Protein AF-A0A9P7VJT2-F1 (afdb_monomer)

InterPro domains:
  IPR001155 NADH:flavin oxidoreductase/NADH oxidase, N-terminal [PF00724] (11-126)
  IPR013785 Aldolase-type TIM barrel [G3DSA:3.20.20.70] (6-110)
  IPR013785 Aldolase-type TIM barrel [G3DSA:3.20.20.70] (111-250)
  IPR045247 Oxidoreductase Oye-like [PTHR22893] (113-248)

Solvent-accessible surface area (backbone atoms only — not comparable to full-atom values): 14589 Å² total; per-residue (Å²): 129,81,52,74,66,57,54,55,53,46,54,53,47,52,55,42,46,75,69,78,48,87,50,67,47,76,46,73,52,59,27,39,52,80,56,86,89,42,69,58,50,62,66,28,92,89,49,63,42,35,15,69,41,58,62,40,34,46,95,90,48,75,57,18,46,50,66,54,80,71,62,49,53,56,50,34,52,49,52,29,49,54,56,57,70,40,66,86,43,74,20,38,29,41,44,33,35,77,42,17,30,52,23,34,23,62,75,74,50,83,83,67,81,72,70,39,52,69,90,55,67,46,43,28,46,30,37,32,84,83,38,57,47,62,73,39,68,70,86,75,44,56,65,62,54,47,50,52,52,51,50,47,51,68,79,35,77,74,53,52,35,45,32,42,49,50,78,70,89,71,86,73,72,68,61,58,53,59,48,44,47,49,68,67,68,48,47,94,54,50,39,34,42,29,49,87,65,51,63,67,58,38,52,52,44,36,73,78,71,44,68,44,79,51,69,62,66,57,39,74,45,24,49,90,81,44,39,64,52,24,57,73,69,70,45,88,75,54,79,62,66,73,84,64,58,90,62,81,78,80,85,125

pLDDT: mean 75.58, std 15.03, range [36.06, 95.25]

Nearest PDB structures (foldseek):
  3hgs-assembly2_B  TM=8.906E-01  e=4.559E-15  Solanum lycopersicum
  2hs6-assembly1_A  TM=8.556E-01  e=8.022E-15  Solanum lycopersicum
  8vcn-assembly1_A  TM=8.486E-01  e=2.812E-11  Gluconobacter oxydans
  6o08-assembly1_A  TM=8.435E-01  e=1.532E-10  Gluconobacter oxydans
  3wjs-assembly1_A  TM=8.084E-01  e=2.807E-08  Gluconobacter oxydans

Organism: NCBI:txid856835

Mean predicted aligned error: 9.53 Å

Sequence (252 aa):
MPSDLERCIMKVVDGVHAQGSYFYMQIGAAGRQPFPDDPQISRSPTFPHIGASALPPSAGAPASRARMKEEIKEHLDFFGTAATNAAGFDGVKIHGANGVLVDEFIQSMFGRAVEAVRGVVRVRLRLRPSNRTGGMGMDGPLPTFSHLVMRVKELYPDFAYLHVIEVRVDGGREVETDDFIRKILWAPRPVISAGGYTRELGMQTAEEKGGLNAYGMWYISNFQSDLPKRLEKNIPLTKYDRSTFYMEILVV

Foldseek 3Di:
DDDPVLVVVLVVLVVQVVVVHAFAAEDFAQALDDPPPDVVLCVDPVRHRHACDQDHLDPPHHGGHHDDPVVVVVVLQVVCVVQVSCPSHQGYEYECEQRTRNVRCLQPHDDDNPVSNPPRHAYEYEYELCDPHSNGDDDPSQVSLLVRLQCCCVVPVRHQEYEYEDEPDDDPPRNVSVLCCQVPRQPPHAYEYEYPDDLVNQVVCCVPRNHHYDDDQLCVQQPDPGVVVCSVVVPDGGHGDPVPPPDDPPPD

Secondary structure (DSSP, 8-state):
---HHHHHHHHHHHHHHHTT----EEE---TT---SS-TTGGG-SSS--EESSS--SSTTSPPPEEPPHHHHHHHHHHHHHHHHHTBTBS-EEEEE-TT-HHHHHHHHS---TTGGGTTSTTEEEEE-TT--TTS---SS-HHHHHHHHHHHHHH-TT--EEEEE---SSSSSSHHHHHHIIIIIITTS-EEEESS--HHHHHHHHHHH-SEEE-SHHHHHSTTTTHHHHHHHTPPPPPPPSTTTT------

Structure (mmCIF, N/CA/C/O backbone):
data_AF-A0A9P7VJT2-F1
#
_entry.id   AF-A0A9P7VJT2-F1
#
loop_
_atom_site.group_PDB
_atom_site.id
_atom_site.type_symbol
_atom_site.label_atom_id
_atom_site.label_alt_id
_atom_site.label_comp_id
_atom_site.label_asym_id
_atom_site.label_entity_id
_atom_site.label_seq_id
_atom_site.pdbx_PDB_ins_code
_atom_site.Cartn_x
_atom_site.Cartn_y
_atom_site.Cartn_z
_atom_site.occupancy
_atom_site.B_iso_or_equiv
_atom_site.auth_seq_id
_atom_site.auth_comp_id
_atom_site.auth_asym_id
_atom_site.auth_atom_id
_atom_site.pdbx_PDB_model_num
ATOM 1 N N . MET A 1 1 ? -5.801 -26.385 -14.775 1.00 44.81 1 MET A N 1
ATOM 2 C CA . MET A 1 1 ? -6.103 -26.508 -13.331 1.00 44.81 1 MET A CA 1
ATOM 3 C C . MET A 1 1 ? -5.245 -25.498 -12.594 1.00 44.81 1 MET A C 1
ATOM 5 O O . MET A 1 1 ? -4.105 -25.351 -13.020 1.00 44.81 1 MET A O 1
ATOM 9 N N . PRO A 1 2 ? -5.760 -24.802 -11.566 1.00 64.19 2 PRO A N 1
ATOM 10 C CA . PRO A 1 2 ? -4.956 -23.843 -10.816 1.00 64.19 2 PRO A CA 1
ATOM 11 C C . PRO A 1 2 ? -3.769 -24.534 -10.135 1.00 64.19 2 PRO A C 1
ATOM 13 O O . PRO A 1 2 ? -3.862 -25.712 -9.764 1.00 64.19 2 PRO A O 1
ATOM 16 N N . SER A 1 3 ? -2.661 -23.812 -9.996 1.00 77.38 3 SER A N 1
ATOM 17 C CA . SER A 1 3 ? -1.462 -24.275 -9.291 1.00 77.38 3 SER A CA 1
ATOM 18 C C . SER A 1 3 ? -1.728 -24.473 -7.790 1.00 77.38 3 SER A C 1
ATOM 20 O O . SER A 1 3 ? -2.717 -23.976 -7.243 1.00 77.38 3 SER A O 1
ATOM 22 N N . ASP A 1 4 ? -0.845 -25.195 -7.092 1.00 80.75 4 ASP A N 1
ATOM 23 C CA . ASP A 1 4 ? -0.932 -25.338 -5.629 1.00 80.75 4 ASP A CA 1
ATOM 24 C C . ASP A 1 4 ? -0.860 -23.989 -4.908 1.00 80.75 4 ASP A C 1
ATOM 26 O O . ASP A 1 4 ? -1.598 -23.756 -3.951 1.00 80.75 4 ASP A O 1
ATOM 30 N N . LEU A 1 5 ? -0.033 -23.070 -5.414 1.00 75.81 5 LEU A N 1
ATOM 31 C CA . LEU A 1 5 ? 0.081 -21.717 -4.883 1.00 75.81 5 LEU A CA 1
ATOM 32 C C . LEU A 1 5 ? -1.238 -20.947 -5.017 1.00 75.81 5 LEU A C 1
ATOM 34 O O . LEU A 1 5 ? -1.700 -20.357 -4.043 1.00 75.81 5 LEU A O 1
ATOM 38 N N . GLU A 1 6 ? -1.875 -20.993 -6.190 1.00 78.31 6 GLU A N 1
ATOM 39 C CA . GLU A 1 6 ? -3.173 -20.344 -6.422 1.00 78.31 6 GLU A CA 1
ATOM 40 C C . GLU A 1 6 ? -4.249 -20.900 -5.484 1.00 78.31 6 GLU A C 1
ATOM 42 O O . GLU A 1 6 ? -4.988 -20.133 -4.869 1.00 78.31 6 GLU A O 1
ATOM 47 N N . ARG A 1 7 ? -4.293 -22.225 -5.286 1.00 83.06 7 ARG A N 1
ATOM 48 C CA . ARG A 1 7 ? -5.217 -22.846 -4.324 1.00 83.06 7 ARG A CA 1
ATOM 49 C C . ARG A 1 7 ? -4.974 -22.371 -2.892 1.00 83.06 7 ARG A C 1
ATOM 51 O O . ARG A 1 7 ? -5.932 -22.094 -2.173 1.00 83.06 7 ARG A O 1
ATOM 58 N N . CYS A 1 8 ? -3.717 -22.290 -2.460 1.00 86.12 8 CYS A N 1
ATOM 59 C CA . CYS A 1 8 ? -3.369 -21.820 -1.119 1.00 86.12 8 CYS A CA 1
ATOM 60 C C . CYS A 1 8 ? -3.733 -20.347 -0.916 1.00 86.12 8 CYS A C 1
ATOM 62 O O . CYS A 1 8 ? -4.308 -20.001 0.114 1.00 86.12 8 CYS A O 1
ATOM 64 N N . ILE A 1 9 ? -3.457 -19.496 -1.906 1.00 86.38 9 ILE A N 1
ATOM 65 C CA . ILE A 1 9 ? -3.825 -18.079 -1.870 1.00 86.38 9 ILE A CA 1
ATOM 66 C C . ILE A 1 9 ? -5.346 -17.924 -1.771 1.00 86.38 9 ILE A C 1
ATOM 68 O O . ILE A 1 9 ? -5.820 -17.148 -0.943 1.00 86.38 9 ILE A O 1
ATOM 72 N N . MET A 1 10 ? -6.117 -18.703 -2.534 1.00 89.62 10 MET A N 1
ATOM 73 C CA . MET A 1 10 ? -7.578 -18.615 -2.493 1.00 89.62 10 MET A CA 1
ATOM 74 C C . MET A 1 10 ? -8.173 -19.009 -1.141 1.00 89.62 10 MET A C 1
ATOM 76 O O . MET A 1 10 ? -9.087 -18.339 -0.679 1.00 89.62 10 MET A O 1
ATOM 80 N N . LYS A 1 11 ? -7.591 -19.981 -0.425 1.00 92.88 11 LYS A N 1
ATOM 81 C CA . LYS A 1 11 ? -8.010 -20.278 0.960 1.00 92.88 11 LYS A CA 1
ATOM 82 C C . LYS A 1 11 ? -7.864 -19.071 1.892 1.00 92.88 11 LYS A C 1
ATOM 84 O O . LYS A 1 11 ? -8.676 -18.895 2.798 1.00 92.88 11 LYS A O 1
ATOM 89 N N . VAL A 1 12 ? -6.832 -18.248 1.691 1.00 91.75 12 VAL A N 1
ATOM 90 C CA . VAL A 1 12 ? -6.634 -17.015 2.470 1.00 91.75 12 VAL A CA 1
ATOM 91 C C . VAL A 1 12 ? -7.692 -15.981 2.102 1.00 91.75 12 VAL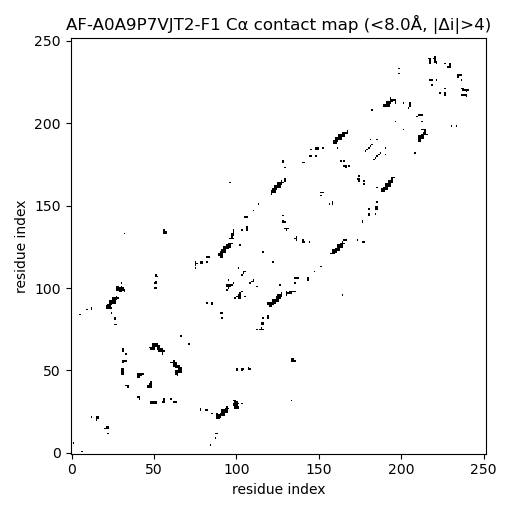 A C 1
ATOM 93 O O . VAL A 1 12 ? -8.293 -15.392 2.997 1.00 91.75 12 VAL A O 1
ATOM 96 N N . VAL A 1 13 ? -7.942 -15.785 0.805 1.00 94.12 13 VAL A N 1
ATOM 97 C CA . VAL A 1 13 ? -8.976 -14.866 0.303 1.00 94.12 13 VAL A CA 1
ATOM 98 C C . VAL A 1 13 ? -10.346 -15.235 0.876 1.00 94.12 13 VAL A C 1
ATOM 100 O O . VAL A 1 13 ? -10.978 -14.398 1.520 1.00 94.12 13 VAL A O 1
ATOM 103 N N . ASP A 1 14 ? -10.744 -16.502 0.747 1.00 94.81 14 ASP A N 1
ATOM 104 C CA . ASP A 1 14 ? -12.013 -17.022 1.264 1.00 94.81 14 ASP A CA 1
ATOM 105 C C . ASP A 1 14 ? -12.117 -16.828 2.782 1.00 94.81 14 ASP A C 1
ATOM 107 O O . ASP A 1 14 ? -13.160 -16.426 3.297 1.00 94.81 14 ASP A O 1
ATOM 111 N N . GLY A 1 15 ? -11.020 -17.054 3.513 1.00 94.12 15 GLY A N 1
ATOM 112 C CA . GLY A 1 15 ? -10.955 -16.825 4.954 1.00 94.12 15 GLY A CA 1
ATOM 113 C C . GLY A 1 15 ? -11.183 -15.362 5.343 1.00 94.12 15 GLY A C 1
ATOM 114 O O . GLY A 1 15 ? -11.902 -15.092 6.305 1.00 94.12 15 GLY A O 1
ATOM 115 N N . VAL A 1 16 ? -10.621 -14.408 4.591 1.00 92.00 16 VAL A N 1
ATOM 116 C CA . VAL A 1 16 ? -10.848 -12.970 4.822 1.00 92.00 16 VAL A CA 1
ATOM 117 C C . VAL A 1 16 ? -12.294 -12.586 4.495 1.00 92.00 16 VAL A C 1
ATOM 119 O O . VAL A 1 16 ? -12.934 -11.871 5.273 1.00 92.00 16 VAL A O 1
ATOM 122 N N . HIS A 1 17 ? -12.834 -13.087 3.383 1.00 95.12 17 HIS A N 1
ATOM 123 C CA . HIS A 1 17 ? -14.212 -12.824 2.960 1.00 95.12 17 HIS A CA 1
ATOM 124 C C . HIS A 1 17 ? -15.248 -13.430 3.908 1.00 95.12 17 HIS A C 1
ATOM 126 O O . HIS A 1 17 ? -16.248 -12.780 4.208 1.00 95.12 17 HIS A O 1
ATOM 132 N N . ALA A 1 18 ? -14.988 -14.612 4.472 1.00 95.19 18 ALA A N 1
ATOM 133 C CA . ALA A 1 18 ? -15.842 -15.235 5.485 1.00 95.19 18 ALA A CA 1
ATOM 134 C C . ALA A 1 18 ? -15.978 -14.386 6.765 1.00 95.19 18 ALA A C 1
ATOM 136 O O . ALA A 1 18 ? -16.958 -14.520 7.494 1.00 95.19 18 ALA A O 1
ATOM 137 N N . GLN A 1 19 ? -15.025 -13.485 7.027 1.00 91.50 19 GLN A N 1
ATOM 138 C CA . GLN A 1 19 ? -15.079 -12.509 8.123 1.00 91.50 19 GLN A CA 1
ATOM 139 C C . GLN A 1 19 ? -15.718 -11.168 7.709 1.00 91.50 19 GLN A C 1
ATOM 141 O O . GLN A 1 19 ? -15.623 -10.187 8.448 1.00 91.50 19 GLN A O 1
ATOM 146 N N . GLY A 1 20 ? -16.321 -11.080 6.517 1.00 91.69 20 GLY A N 1
ATOM 147 C CA . GLY A 1 20 ? -16.934 -9.855 5.989 1.00 91.69 20 GLY A CA 1
ATOM 148 C C . GLY A 1 20 ? -15.931 -8.735 5.686 1.00 91.69 20 GLY A C 1
ATOM 149 O O . GLY A 1 20 ? -16.303 -7.563 5.658 1.00 91.69 20 GLY A O 1
ATOM 150 N N . SER A 1 21 ? -14.651 -9.077 5.517 1.00 91.81 21 SER A N 1
ATOM 151 C CA . SER A 1 21 ? -13.563 -8.131 5.248 1.00 91.81 21 SER A CA 1
ATOM 152 C C . SER A 1 21 ? -13.173 -8.123 3.769 1.00 91.81 21 SER A C 1
ATOM 154 O O . SER A 1 21 ? -13.550 -9.014 3.020 1.00 91.81 21 SER A O 1
ATOM 156 N N . TYR A 1 22 ? -12.382 -7.127 3.360 1.00 92.62 22 TYR A N 1
ATOM 157 C CA . TYR A 1 22 ? -11.876 -6.995 1.990 1.00 92.62 22 TYR A CA 1
ATOM 158 C C . TYR A 1 22 ? -10.370 -7.265 1.924 1.00 92.62 22 TYR A C 1
ATOM 160 O O . TYR A 1 22 ? -9.623 -6.856 2.818 1.00 92.62 22 TYR A O 1
ATOM 168 N N . PHE A 1 23 ? -9.906 -7.874 0.835 1.00 92.81 23 PHE A N 1
ATOM 169 C CA . PHE A 1 23 ? -8.515 -8.243 0.623 1.00 92.81 23 PHE A CA 1
ATOM 170 C C . PHE A 1 23 ? -8.010 -7.846 -0.763 1.00 92.81 23 PHE A C 1
ATOM 172 O O . PHE A 1 23 ? -8.663 -8.053 -1.780 1.00 92.81 23 PHE A O 1
ATOM 179 N N . TYR A 1 24 ? -6.815 -7.257 -0.803 1.00 92.62 24 TYR A N 1
ATOM 180 C CA . TYR A 1 24 ? -6.223 -6.728 -2.030 1.00 92.62 24 TYR A CA 1
ATOM 181 C C . TYR A 1 24 ? -4.795 -7.214 -2.192 1.00 92.62 24 TYR A C 1
ATOM 183 O O . TYR A 1 24 ? -3.979 -7.057 -1.281 1.00 92.62 24 TYR A O 1
ATOM 191 N N . MET A 1 25 ? -4.478 -7.722 -3.380 1.00 92.12 25 MET A N 1
ATOM 192 C CA . MET A 1 25 ? -3.135 -8.186 -3.698 1.00 92.12 25 MET A CA 1
ATOM 193 C C . MET A 1 25 ? -2.241 -6.997 -4.051 1.00 92.12 25 MET A C 1
ATOM 195 O O . MET A 1 25 ? -2.565 -6.198 -4.933 1.00 92.12 25 MET A O 1
ATOM 199 N N . GLN A 1 26 ? -1.099 -6.867 -3.373 1.00 90.69 26 GLN A N 1
ATOM 200 C CA . GLN A 1 26 ? -0.066 -5.926 -3.789 1.00 90.69 26 GLN A CA 1
ATOM 201 C C . GLN A 1 26 ? 0.852 -6.595 -4.817 1.00 90.69 26 GLN A C 1
ATOM 203 O O . GLN A 1 26 ? 1.507 -7.577 -4.493 1.00 90.69 26 GLN A O 1
ATOM 208 N N . ILE A 1 27 ? 0.925 -6.034 -6.023 1.00 88.44 27 ILE A N 1
ATOM 209 C CA . ILE A 1 27 ? 1.775 -6.520 -7.116 1.00 88.44 27 ILE A CA 1
ATOM 210 C C . ILE A 1 27 ? 2.957 -5.571 -7.317 1.00 88.44 27 ILE A C 1
ATOM 212 O O . ILE A 1 27 ? 2.798 -4.348 -7.294 1.00 88.44 27 ILE A O 1
ATOM 216 N N . GLY A 1 28 ? 4.155 -6.115 -7.491 1.00 86.31 28 GLY A N 1
ATOM 217 C CA . GLY A 1 28 ? 5.377 -5.335 -7.651 1.00 86.31 28 GLY A CA 1
ATOM 218 C C . GLY A 1 28 ? 6.536 -6.192 -8.141 1.00 86.31 28 GLY A C 1
ATOM 219 O O . GLY A 1 28 ? 6.462 -7.415 -8.117 1.00 86.31 28 GLY A O 1
ATOM 220 N N . ALA A 1 29 ? 7.610 -5.529 -8.559 1.00 83.94 29 ALA A N 1
ATOM 221 C CA . ALA A 1 29 ? 8.864 -6.159 -8.954 1.00 83.94 29 ALA A CA 1
ATOM 222 C C . ALA A 1 29 ? 10.008 -5.491 -8.188 1.00 83.94 29 ALA A C 1
ATOM 224 O O . ALA A 1 29 ? 10.052 -4.263 -8.116 1.00 83.94 29 ALA A O 1
ATOM 225 N N . ALA A 1 30 ? 10.913 -6.282 -7.608 1.00 78.25 30 ALA A N 1
ATOM 226 C CA . ALA A 1 30 ? 11.959 -5.784 -6.709 1.00 78.25 30 ALA A CA 1
ATOM 227 C C . ALA A 1 30 ? 12.927 -4.793 -7.379 1.00 78.25 30 ALA A C 1
ATOM 229 O O . ALA A 1 30 ? 13.427 -3.893 -6.712 1.00 78.25 30 ALA A O 1
ATOM 230 N N . GLY A 1 31 ? 13.138 -4.921 -8.691 1.00 79.12 31 GLY A N 1
ATOM 231 C CA . GLY A 1 31 ? 14.052 -4.066 -9.443 1.00 79.12 31 GLY A CA 1
ATOM 232 C C . GLY A 1 31 ? 15.509 -4.295 -9.046 1.00 79.12 31 GLY A C 1
ATOM 233 O O . GLY A 1 31 ? 15.942 -5.435 -8.883 1.00 79.12 31 GLY A O 1
ATOM 234 N N . ARG A 1 32 ? 16.257 -3.206 -8.869 1.00 72.75 32 ARG A N 1
ATOM 235 C CA . ARG A 1 32 ? 17.679 -3.198 -8.504 1.00 72.75 32 ARG A CA 1
ATOM 236 C C . ARG A 1 32 ? 17.944 -3.556 -7.044 1.00 72.75 32 ARG A C 1
ATOM 238 O O . ARG A 1 32 ? 19.109 -3.659 -6.660 1.00 72.75 32 ARG A O 1
ATOM 245 N N . GLN A 1 33 ? 16.908 -3.710 -6.215 1.00 70.81 33 GLN A N 1
ATOM 246 C CA . GLN A 1 33 ? 17.088 -4.100 -4.817 1.00 70.81 33 GLN A CA 1
ATOM 247 C C . GLN A 1 33 ? 17.793 -5.463 -4.738 1.00 70.81 33 GLN A C 1
ATOM 249 O O . GLN A 1 33 ? 17.471 -6.363 -5.518 1.00 70.81 33 GLN A O 1
ATOM 254 N N . PRO A 1 34 ? 18.781 -5.625 -3.843 1.00 58.53 34 PRO A N 1
ATOM 255 C CA . PRO A 1 34 ? 19.430 -6.910 -3.666 1.00 58.53 34 PRO A CA 1
ATOM 256 C C . PRO A 1 34 ? 18.436 -7.874 -3.013 1.00 58.53 34 PRO A C 1
ATOM 258 O O . PRO A 1 34 ? 17.693 -7.471 -2.120 1.00 58.53 34 PRO A O 1
ATOM 261 N N . PHE A 1 35 ? 18.442 -9.138 -3.433 1.00 59.47 35 PHE A N 1
ATOM 262 C CA . PHE A 1 35 ? 17.847 -10.233 -2.665 1.00 59.47 35 PHE A CA 1
ATOM 263 C C . PHE A 1 35 ? 18.923 -10.719 -1.686 1.00 59.47 35 PHE A C 1
ATOM 265 O O . PHE A 1 35 ? 19.838 -11.419 -2.122 1.00 59.47 35 PHE A O 1
ATOM 272 N N . PRO A 1 36 ? 18.904 -10.292 -0.407 1.00 49.16 36 PRO A N 1
ATOM 273 C CA . PRO A 1 36 ? 20.005 -10.561 0.518 1.00 49.16 36 PRO A CA 1
ATOM 274 C C . PRO A 1 36 ? 20.105 -12.053 0.852 1.00 49.16 36 PRO A C 1
ATOM 276 O O . PRO A 1 36 ? 21.203 -12.562 1.055 1.00 49.16 36 PRO A O 1
ATOM 279 N N . ASP A 1 37 ? 18.958 -12.734 0.839 1.00 49.44 37 ASP A N 1
ATOM 280 C CA . ASP A 1 37 ? 18.806 -14.114 1.299 1.00 49.44 37 ASP A CA 1
ATOM 281 C C . ASP A 1 37 ? 18.957 -15.141 0.163 1.00 49.44 37 ASP A C 1
ATOM 283 O O . ASP A 1 37 ? 19.138 -16.328 0.419 1.00 49.44 37 ASP A O 1
ATOM 287 N N . ASP A 1 38 ? 18.955 -14.695 -1.101 1.00 53.50 38 ASP A N 1
ATOM 288 C CA . ASP A 1 38 ? 19.181 -15.566 -2.257 1.00 53.50 38 ASP A CA 1
ATOM 289 C C . ASP A 1 38 ? 20.080 -14.895 -3.320 1.00 53.50 38 ASP A C 1
ATOM 291 O O . ASP A 1 38 ? 19.608 -14.276 -4.287 1.00 53.50 38 ASP A O 1
ATOM 295 N N . PRO A 1 39 ? 21.413 -15.032 -3.189 1.00 53.16 39 PRO A N 1
ATOM 296 C CA . PRO A 1 39 ? 22.355 -14.543 -4.189 1.00 53.16 39 PRO A CA 1
ATOM 297 C C . PRO A 1 39 ? 22.266 -15.290 -5.533 1.00 53.16 39 PRO A C 1
ATOM 299 O O . PRO A 1 39 ? 22.865 -14.823 -6.508 1.00 53.16 39 PRO A O 1
ATOM 302 N N . GLN A 1 40 ? 21.541 -16.417 -5.629 1.00 50.84 40 GLN A N 1
ATOM 303 C CA . GLN A 1 40 ? 21.323 -17.119 -6.897 1.00 50.84 40 GLN A CA 1
ATOM 304 C C . GLN A 1 40 ? 20.274 -16.430 -7.767 1.00 50.84 40 GLN A C 1
ATOM 306 O O . GLN A 1 40 ? 20.440 -16.436 -8.985 1.00 50.84 40 GLN A O 1
ATOM 311 N N . ILE A 1 41 ? 19.270 -15.756 -7.191 1.00 53.31 41 ILE A N 1
ATOM 312 C CA . ILE A 1 41 ? 18.307 -14.952 -7.971 1.00 53.31 41 ILE A CA 1
ATOM 313 C C . ILE A 1 41 ? 19.047 -13.868 -8.757 1.00 53.31 41 ILE A C 1
ATOM 315 O O . ILE A 1 41 ? 18.823 -13.714 -9.953 1.00 53.31 41 ILE A O 1
ATOM 319 N N . SER A 1 42 ? 20.026 -13.202 -8.137 1.00 49.69 42 SER A N 1
ATOM 320 C CA . SER A 1 42 ? 20.845 -12.184 -8.817 1.00 49.69 42 SER A CA 1
ATOM 321 C C . SER A 1 42 ? 21.705 -12.736 -9.969 1.00 49.69 42 SER A C 1
ATOM 323 O O . SER A 1 42 ? 22.225 -11.967 -10.776 1.00 49.69 42 SER A O 1
ATOM 325 N N . ARG A 1 43 ? 21.875 -14.063 -10.047 1.00 51.69 43 ARG A N 1
ATOM 326 C CA . ARG A 1 43 ? 22.673 -14.783 -11.055 1.00 51.69 43 ARG A CA 1
ATOM 327 C C . ARG A 1 43 ? 21.822 -15.692 -11.946 1.00 51.69 43 ARG A C 1
ATOM 329 O O . ARG A 1 43 ? 22.374 -16.396 -12.790 1.00 51.69 43 ARG A O 1
ATOM 336 N N . SER A 1 44 ? 20.504 -15.691 -11.758 1.00 53.78 44 SER A N 1
ATOM 337 C CA . SER A 1 44 ? 19.585 -16.542 -12.499 1.00 53.78 44 SER A CA 1
ATOM 338 C C . SER A 1 44 ? 19.504 -16.066 -13.953 1.00 53.78 44 SER A C 1
ATOM 340 O O . SER A 1 44 ? 19.150 -14.908 -14.189 1.00 53.78 44 SER A O 1
ATOM 342 N N . PRO A 1 45 ? 19.776 -16.933 -14.949 1.00 52.28 45 PRO A N 1
ATOM 343 C CA . PRO A 1 45 ? 19.553 -16.603 -16.357 1.00 52.28 45 PRO A CA 1
ATOM 344 C C . PRO A 1 45 ? 18.074 -16.313 -16.651 1.00 52.28 45 PRO A C 1
ATOM 346 O O . PRO A 1 45 ? 17.760 -15.592 -17.593 1.00 52.28 45 PRO A O 1
ATOM 349 N N . THR A 1 46 ? 17.175 -16.877 -15.839 1.00 51.69 46 THR A N 1
ATOM 350 C CA . THR A 1 46 ? 15.716 -16.781 -15.954 1.00 51.69 46 THR A CA 1
ATOM 351 C C . THR A 1 46 ? 15.140 -15.549 -15.255 1.00 51.69 46 THR A C 1
ATOM 353 O O . THR A 1 46 ? 14.112 -15.036 -15.684 1.00 51.69 46 THR A O 1
ATOM 356 N N . PHE A 1 47 ? 15.799 -15.054 -14.202 1.00 57.59 47 PHE A N 1
ATOM 357 C CA . PHE A 1 47 ? 15.403 -13.847 -13.466 1.00 57.59 47 PHE A CA 1
ATOM 358 C C . PHE A 1 47 ? 16.589 -12.887 -13.333 1.00 57.59 47 PHE A C 1
ATOM 360 O O . PHE A 1 47 ? 17.123 -12.708 -12.240 1.00 57.59 47 PHE A O 1
ATOM 367 N N . PRO A 1 48 ? 17.036 -12.274 -14.441 1.00 61.06 48 PRO A N 1
ATOM 368 C CA . PRO A 1 48 ? 18.178 -11.371 -14.416 1.00 61.06 48 PRO A CA 1
ATOM 369 C C . PRO A 1 48 ? 17.961 -10.200 -13.445 1.00 61.06 48 PRO A C 1
ATOM 371 O O . PRO A 1 48 ? 16.891 -9.584 -13.416 1.00 61.06 48 PRO A O 1
ATOM 374 N N . HIS A 1 49 ? 19.006 -9.859 -12.679 1.00 67.38 49 HIS A N 1
ATOM 375 C CA . HIS A 1 49 ? 19.012 -8.698 -11.783 1.00 67.38 49 HIS A CA 1
ATOM 376 C C . HIS A 1 49 ? 18.981 -7.405 -12.595 1.00 67.38 49 HIS A C 1
ATOM 378 O O . HIS A 1 49 ? 19.962 -6.997 -13.226 1.00 67.38 49 HIS A O 1
ATOM 384 N N . ILE A 1 50 ? 17.809 -6.784 -12.619 1.00 70.50 50 ILE A N 1
ATOM 385 C CA . ILE A 1 50 ? 17.500 -5.707 -13.541 1.00 70.50 50 ILE A CA 1
ATOM 386 C C . ILE A 1 50 ? 16.871 -4.541 -12.790 1.00 70.50 50 ILE A C 1
ATOM 388 O O . ILE A 1 50 ? 15.899 -4.712 -12.057 1.00 70.50 50 ILE A O 1
ATOM 392 N N . GLY A 1 51 ? 17.373 -3.345 -13.078 1.00 69.94 51 GLY A N 1
ATOM 393 C CA . GLY A 1 51 ? 16.837 -2.080 -12.593 1.00 69.94 51 GLY A CA 1
ATOM 394 C C . GLY A 1 51 ? 16.425 -1.158 -13.734 1.00 69.94 51 GLY A C 1
ATOM 395 O O . GLY A 1 51 ? 16.640 -1.447 -14.918 1.00 69.94 51 GLY A O 1
ATOM 396 N N . ALA A 1 52 ? 15.867 -0.003 -13.381 1.00 67.56 52 ALA A N 1
ATOM 397 C CA . ALA A 1 52 ? 15.595 1.056 -14.355 1.00 67.56 52 ALA A CA 1
ATOM 398 C C . ALA A 1 52 ? 16.888 1.643 -14.964 1.00 67.56 52 ALA A C 1
ATOM 400 O O . ALA A 1 52 ? 16.881 2.148 -16.085 1.00 67.56 52 ALA A O 1
ATOM 401 N N . SER A 1 53 ? 18.011 1.542 -14.248 1.00 62.59 53 SER A N 1
ATOM 402 C CA . SER A 1 53 ? 19.342 1.950 -14.702 1.00 62.59 53 SER A CA 1
ATOM 403 C C . SER A 1 53 ? 20.419 0.979 -14.205 1.00 62.59 53 SER A C 1
ATOM 405 O O . SER A 1 53 ? 20.138 0.057 -13.437 1.00 62.59 53 SER A O 1
ATOM 407 N N . ALA A 1 54 ? 21.666 1.190 -14.635 1.00 68.56 54 ALA A N 1
ATOM 408 C CA . ALA A 1 54 ? 22.823 0.425 -14.165 1.00 68.56 54 ALA A CA 1
ATOM 409 C C . ALA A 1 54 ? 23.424 0.977 -12.856 1.00 68.56 54 ALA A C 1
ATOM 411 O O . ALA A 1 54 ? 24.604 0.782 -12.572 1.00 68.56 54 ALA A O 1
ATOM 412 N N . LEU A 1 55 ? 22.633 1.723 -12.078 1.00 63.88 55 LEU A N 1
ATOM 413 C CA . LEU A 1 55 ? 23.081 2.320 -10.825 1.00 63.88 55 LEU A CA 1
ATOM 414 C C . LEU A 1 55 ? 22.818 1.367 -9.657 1.00 63.88 55 LEU A C 1
ATOM 416 O O . LEU A 1 55 ? 21.674 0.934 -9.487 1.00 63.88 55 LEU A O 1
ATOM 420 N N . PRO A 1 56 ? 23.826 1.088 -8.814 1.00 61.69 56 PRO A N 1
ATOM 421 C CA . PRO A 1 56 ? 23.630 0.251 -7.644 1.00 61.69 56 PRO A CA 1
ATOM 422 C C . PRO A 1 56 ? 22.703 0.936 -6.618 1.00 61.69 56 PRO A C 1
ATOM 424 O O . PRO A 1 56 ? 22.654 2.169 -6.548 1.00 61.69 56 PRO A O 1
ATOM 427 N N . PRO A 1 57 ? 21.974 0.158 -5.797 1.00 64.31 57 PRO A N 1
ATOM 428 C CA . PRO A 1 57 ? 21.088 0.692 -4.756 1.00 64.31 57 PRO A CA 1
ATOM 429 C C . PRO A 1 57 ? 21.847 1.361 -3.596 1.00 64.31 57 PRO A C 1
ATOM 431 O O . PRO A 1 57 ? 21.274 2.169 -2.865 1.00 64.31 57 PRO A O 1
ATOM 434 N N . SER A 1 58 ? 23.125 1.030 -3.406 1.00 64.25 58 SER A N 1
ATOM 435 C CA . SER A 1 58 ? 24.008 1.622 -2.399 1.00 64.25 58 SER A CA 1
ATOM 436 C C . SER A 1 58 ? 25.478 1.449 -2.789 1.00 64.25 58 SER A C 1
ATOM 438 O O . SER A 1 58 ? 25.821 0.625 -3.640 1.00 64.25 58 SER A O 1
ATOM 440 N N . ALA A 1 59 ? 26.365 2.228 -2.163 1.00 61.94 59 ALA A N 1
ATOM 441 C CA . ALA A 1 59 ? 27.804 2.068 -2.342 1.00 61.94 59 ALA A CA 1
ATOM 442 C C . ALA A 1 59 ? 28.237 0.647 -1.935 1.00 61.94 59 ALA A C 1
ATOM 444 O O . ALA A 1 59 ? 27.962 0.207 -0.820 1.00 61.94 59 ALA A O 1
ATOM 445 N N . GLY A 1 60 ? 28.898 -0.068 -2.849 1.00 61.03 60 GLY A N 1
ATOM 446 C CA . GLY A 1 60 ? 29.369 -1.442 -2.635 1.00 61.03 60 GLY A CA 1
ATOM 447 C C . GLY A 1 60 ? 28.378 -2.550 -3.017 1.00 61.03 60 GLY A C 1
ATOM 448 O O . GLY A 1 60 ? 28.774 -3.712 -3.035 1.00 61.03 60 GLY A O 1
ATOM 449 N N . ALA A 1 61 ? 27.127 -2.226 -3.366 1.00 63.97 61 ALA A N 1
ATOM 450 C CA . ALA A 1 61 ? 26.187 -3.206 -3.914 1.00 63.97 61 ALA A CA 1
ATOM 451 C C . ALA A 1 61 ? 26.471 -3.484 -5.407 1.00 63.97 61 ALA A C 1
ATOM 453 O O . ALA A 1 61 ? 26.912 -2.576 -6.121 1.00 63.97 61 ALA A O 1
ATOM 454 N N . PRO A 1 62 ? 26.206 -4.707 -5.910 1.00 60.97 62 PRO A N 1
ATOM 455 C CA . PRO A 1 62 ? 26.345 -5.004 -7.331 1.00 60.97 62 PRO A CA 1
ATOM 456 C C . PRO A 1 62 ? 25.379 -4.145 -8.157 1.00 60.97 62 PRO A C 1
ATOM 458 O O . PRO A 1 62 ? 24.211 -3.971 -7.802 1.00 60.97 62 PRO A O 1
ATOM 461 N N . ALA A 1 63 ? 25.880 -3.595 -9.263 1.00 60.22 63 ALA A N 1
ATOM 462 C CA . ALA A 1 63 ? 25.059 -2.859 -10.212 1.00 60.22 63 ALA A CA 1
ATOM 463 C C . ALA A 1 63 ? 24.115 -3.816 -10.954 1.00 60.22 63 ALA A C 1
ATOM 465 O O . ALA A 1 63 ? 24.548 -4.853 -11.458 1.00 60.22 63 ALA A O 1
ATOM 466 N N . SER A 1 64 ? 22.839 -3.445 -11.055 1.00 61.88 64 SER A N 1
ATOM 467 C CA . SER A 1 64 ? 21.891 -4.130 -11.931 1.00 61.88 64 SER A CA 1
ATOM 468 C C . SER A 1 64 ? 22.202 -3.842 -13.398 1.00 61.88 64 SER A C 1
ATOM 470 O O . SER A 1 64 ? 22.780 -2.807 -13.734 1.00 61.88 64 SER A O 1
ATOM 472 N N . ARG A 1 65 ? 21.754 -4.704 -14.312 1.00 68.19 65 ARG A N 1
ATOM 473 C CA . ARG A 1 65 ? 21.716 -4.332 -15.732 1.00 68.19 65 ARG A CA 1
ATOM 474 C C . ARG A 1 65 ? 20.539 -3.381 -15.978 1.00 68.19 65 ARG A C 1
ATOM 476 O O . ARG A 1 65 ? 19.435 -3.620 -15.490 1.00 68.19 65 ARG A O 1
ATOM 483 N N . ALA A 1 66 ? 20.756 -2.323 -16.759 1.00 60.06 66 ALA A N 1
ATOM 484 C CA . ALA A 1 66 ? 19.668 -1.467 -17.233 1.00 60.06 66 ALA A CA 1
ATOM 485 C C . ALA A 1 66 ? 18.759 -2.228 -18.220 1.00 60.06 66 ALA A C 1
ATOM 487 O O . ALA A 1 66 ? 19.260 -2.951 -19.091 1.00 60.06 66 ALA A O 1
ATOM 488 N N . ARG A 1 67 ? 17.435 -2.047 -18.115 1.00 64.88 67 ARG A N 1
ATOM 489 C CA . ARG A 1 67 ? 16.486 -2.620 -19.090 1.00 64.88 67 ARG A CA 1
ATOM 490 C C . ARG A 1 67 ? 16.609 -2.004 -20.472 1.00 64.88 67 ARG A C 1
ATOM 492 O O . ARG A 1 67 ? 16.717 -0.787 -20.615 1.00 64.88 67 ARG A O 1
ATOM 499 N N . MET A 1 68 ? 16.447 -2.851 -21.484 1.00 58.31 68 MET A N 1
ATOM 500 C CA . MET A 1 68 ? 16.110 -2.423 -22.841 1.00 58.31 68 MET A CA 1
ATOM 501 C C . MET A 1 68 ? 14.600 -2.161 -22.964 1.00 58.31 68 MET A C 1
ATOM 503 O O . MET A 1 68 ? 13.798 -2.658 -22.171 1.00 58.31 68 MET A O 1
ATOM 507 N N . LYS A 1 69 ? 14.186 -1.362 -23.957 1.00 62.44 69 LYS A N 1
ATOM 508 C CA . LYS A 1 69 ? 12.778 -0.952 -24.137 1.00 62.44 69 LYS A CA 1
ATOM 509 C C . LYS A 1 69 ? 11.850 -2.142 -24.393 1.00 62.44 69 LYS A C 1
ATOM 511 O O . LYS A 1 69 ? 10.685 -2.110 -24.007 1.00 62.44 69 LYS A O 1
ATOM 516 N N . GLU A 1 70 ? 12.364 -3.180 -25.030 1.00 63.28 70 GLU A N 1
ATOM 517 C CA . GLU A 1 70 ? 11.656 -4.403 -25.390 1.00 63.28 70 GLU A CA 1
ATOM 518 C C . GLU A 1 70 ? 11.313 -5.223 -24.135 1.00 63.28 70 GLU A C 1
ATOM 520 O O . GLU A 1 70 ? 10.189 -5.698 -23.994 1.00 63.28 70 GLU A O 1
ATOM 525 N N . GLU A 1 71 ? 12.221 -5.261 -23.157 1.00 69.94 71 GLU A N 1
ATOM 526 C CA . GLU A 1 71 ? 12.056 -5.959 -21.871 1.00 69.94 71 GLU A CA 1
ATOM 527 C C . GLU A 1 71 ? 11.079 -5.250 -20.922 1.00 69.94 71 GLU A C 1
ATOM 529 O O . GLU A 1 71 ? 10.654 -5.816 -19.912 1.00 69.94 71 GLU A O 1
ATOM 534 N N . ILE A 1 72 ? 10.743 -3.986 -21.204 1.00 71.12 72 ILE A N 1
ATOM 535 C CA . ILE A 1 72 ? 9.693 -3.267 -20.474 1.00 71.12 72 ILE A CA 1
ATOM 536 C C . ILE A 1 72 ? 8.332 -3.870 -20.820 1.00 71.12 72 ILE A C 1
ATOM 538 O O . ILE A 1 72 ? 7.521 -4.045 -19.918 1.00 71.12 72 ILE A O 1
ATOM 542 N N . LYS A 1 73 ? 8.085 -4.229 -22.090 1.00 72.94 73 LYS A N 1
ATOM 543 C CA . LYS A 1 73 ? 6.799 -4.809 -22.515 1.00 72.94 73 LYS A CA 1
ATOM 544 C C . LYS A 1 73 ? 6.524 -6.140 -21.824 1.00 72.94 73 LYS A C 1
ATOM 546 O O . LYS A 1 73 ? 5.460 -6.306 -21.250 1.00 72.94 73 LYS A O 1
ATOM 551 N N . GLU A 1 74 ? 7.520 -7.014 -21.777 1.00 77.56 74 GLU A N 1
ATOM 552 C CA . GLU A 1 74 ? 7.414 -8.296 -21.076 1.00 77.56 74 GLU A CA 1
ATOM 553 C C . GLU A 1 74 ? 7.075 -8.110 -19.586 1.00 77.56 74 GLU A C 1
ATOM 555 O O . GLU A 1 74 ? 6.255 -8.825 -19.020 1.00 77.56 74 GLU A O 1
ATOM 560 N N . HIS A 1 75 ? 7.644 -7.088 -18.939 1.00 76.56 75 HIS A N 1
ATOM 561 C CA . HIS A 1 75 ? 7.277 -6.762 -17.563 1.00 76.56 75 HIS A CA 1
ATOM 562 C C . HIS A 1 75 ? 5.844 -6.270 -17.421 1.00 76.56 75 HIS A C 1
ATOM 564 O O . HIS A 1 75 ? 5.174 -6.657 -16.468 1.00 76.56 75 HIS A O 1
ATOM 570 N N . LEU A 1 76 ? 5.359 -5.455 -18.355 1.00 78.56 76 LEU A N 1
ATOM 571 C CA . LEU A 1 76 ? 3.950 -5.073 -18.383 1.00 78.56 76 LEU A CA 1
ATOM 572 C C . LEU A 1 76 ? 3.061 -6.327 -18.491 1.00 78.56 76 LEU A C 1
ATOM 574 O O . LEU A 1 76 ? 2.120 -6.462 -17.709 1.00 78.56 76 LEU A O 1
ATOM 578 N N . ASP A 1 77 ? 3.419 -7.296 -19.333 1.00 81.56 77 ASP A N 1
ATOM 579 C CA . ASP A 1 77 ? 2.682 -8.561 -19.454 1.00 81.56 77 ASP A CA 1
ATOM 580 C C . ASP A 1 77 ? 2.695 -9.375 -18.145 1.00 81.56 77 ASP A C 1
ATOM 582 O O . ASP A 1 77 ? 1.671 -9.947 -17.757 1.00 81.56 77 ASP A O 1
ATOM 586 N N . PHE A 1 78 ? 3.801 -9.364 -17.390 1.00 83.69 78 PHE A N 1
ATOM 587 C CA . PHE A 1 78 ? 3.844 -9.965 -16.050 1.00 83.69 78 PHE A CA 1
ATOM 588 C C . PHE A 1 78 ? 2.921 -9.260 -15.052 1.00 83.69 78 PHE A C 1
ATOM 590 O O . PHE A 1 78 ? 2.243 -9.936 -14.278 1.00 83.69 78 PHE A O 1
ATOM 597 N N . PHE A 1 79 ? 2.839 -7.925 -15.069 1.00 84.25 79 PHE A N 1
ATOM 598 C CA . PHE A 1 79 ? 1.879 -7.190 -14.233 1.00 84.25 79 PHE A CA 1
ATOM 599 C C . PHE A 1 79 ? 0.429 -7.520 -14.618 1.00 84.25 79 PHE A C 1
ATOM 601 O O . PHE A 1 79 ? -0.398 -7.717 -13.726 1.00 84.25 79 PHE A O 1
ATOM 608 N N . GLY A 1 80 ? 0.122 -7.631 -15.915 1.00 84.12 80 GLY A N 1
ATOM 609 C CA . GLY A 1 80 ? -1.198 -8.047 -16.402 1.00 84.12 80 GLY A CA 1
ATOM 610 C C . GLY A 1 80 ? -1.557 -9.479 -15.988 1.00 84.12 80 GLY A C 1
ATOM 611 O O . GLY A 1 80 ? -2.662 -9.740 -15.505 1.00 84.12 80 GLY A O 1
ATOM 612 N N . THR A 1 81 ? -0.593 -10.396 -16.080 1.00 85.25 81 THR A N 1
ATOM 613 C CA . THR A 1 81 ? -0.744 -11.791 -15.641 1.00 85.25 81 THR A CA 1
ATOM 614 C C . THR A 1 81 ? -0.957 -11.874 -14.130 1.00 85.25 81 THR A C 1
ATOM 616 O O . THR A 1 81 ? -1.918 -12.489 -13.678 1.00 85.25 81 THR A O 1
ATOM 619 N N . ALA A 1 82 ? -0.131 -11.191 -13.330 1.00 85.12 82 ALA A N 1
ATOM 620 C CA . ALA A 1 82 ? -0.280 -11.152 -11.875 1.00 85.12 82 ALA A CA 1
ATOM 621 C C . ALA A 1 82 ? -1.638 -10.572 -11.455 1.00 85.12 82 ALA A C 1
ATOM 623 O O . ALA A 1 82 ? -2.262 -11.062 -10.516 1.00 85.12 82 ALA A O 1
ATOM 624 N N . ALA A 1 83 ? -2.121 -9.554 -12.169 1.00 85.94 83 ALA A N 1
ATOM 625 C CA . ALA A 1 83 ? -3.426 -8.973 -11.906 1.00 85.94 83 ALA A CA 1
ATOM 626 C C . ALA A 1 83 ? -4.585 -9.911 -12.291 1.00 85.94 83 ALA A C 1
ATOM 628 O O . ALA A 1 83 ? -5.590 -9.944 -11.586 1.00 85.94 83 ALA A O 1
ATOM 629 N N . THR A 1 84 ? -4.426 -10.718 -13.343 1.00 85.50 84 THR A N 1
ATOM 630 C CA . THR A 1 84 ? -5.378 -11.784 -13.704 1.00 85.50 84 THR A CA 1
ATOM 631 C C . THR A 1 84 ? -5.399 -12.889 -12.645 1.00 85.50 84 THR A C 1
ATOM 633 O O . THR A 1 84 ? -6.467 -13.333 -12.233 1.00 85.50 84 THR A O 1
ATOM 636 N N . ASN A 1 85 ? -4.229 -13.272 -12.129 1.00 84.12 85 ASN A N 1
ATOM 637 C CA . ASN A 1 85 ? -4.093 -14.280 -11.073 1.00 84.12 85 ASN A CA 1
ATOM 638 C C . ASN A 1 85 ? -4.621 -13.800 -9.713 1.00 84.12 85 ASN A C 1
ATOM 640 O O . ASN A 1 85 ? -4.869 -14.612 -8.827 1.00 84.12 85 ASN A O 1
ATOM 644 N N . ALA A 1 86 ? -4.831 -12.493 -9.543 1.00 85.44 86 ALA A N 1
ATOM 645 C CA . ALA A 1 86 ? -5.519 -11.928 -8.389 1.00 85.44 86 ALA A CA 1
ATOM 646 C C . ALA A 1 86 ? -7.054 -12.071 -8.474 1.00 85.44 86 ALA A C 1
ATOM 648 O O . ALA A 1 86 ? -7.768 -11.454 -7.682 1.00 85.44 86 ALA A O 1
ATOM 649 N N . ALA A 1 87 ? -7.584 -12.863 -9.414 1.00 83.25 87 ALA A N 1
ATOM 650 C CA . ALA A 1 87 ? -8.995 -13.231 -9.436 1.00 83.25 87 ALA A CA 1
ATOM 651 C C . ALA A 1 87 ? -9.420 -13.815 -8.078 1.00 83.25 87 ALA A C 1
ATOM 653 O O . ALA A 1 87 ? -8.758 -14.692 -7.532 1.00 83.25 87 ALA A O 1
ATOM 654 N N . GLY A 1 88 ? -10.517 -13.296 -7.524 1.00 87.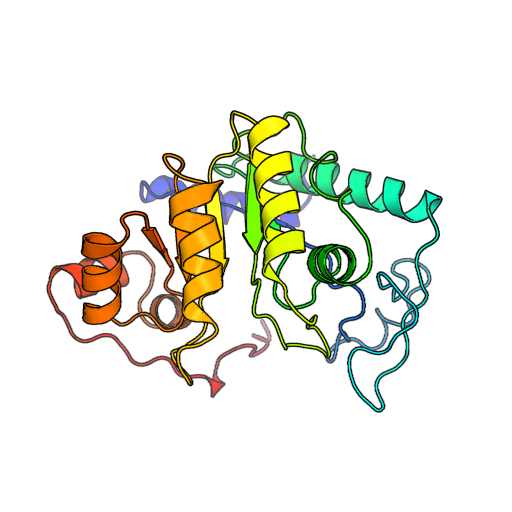31 88 GLY A N 1
ATOM 655 C CA . GLY A 1 88 ? -10.985 -13.616 -6.174 1.00 87.31 88 GLY A CA 1
ATOM 656 C C . GLY A 1 88 ? -10.631 -12.554 -5.133 1.00 87.31 88 GLY A C 1
ATOM 657 O O . GLY A 1 88 ? -11.381 -12.379 -4.183 1.00 87.31 88 GLY A O 1
ATOM 658 N N . PHE A 1 89 ? -9.570 -11.768 -5.328 1.00 93.75 89 PHE A N 1
ATOM 659 C CA . PHE A 1 89 ? -9.334 -10.577 -4.510 1.00 93.75 89 PHE A CA 1
ATOM 660 C C . PHE A 1 89 ? -10.324 -9.467 -4.874 1.00 93.75 89 PHE A C 1
ATOM 662 O O . PHE A 1 89 ? -10.826 -9.386 -5.994 1.00 93.75 89 PHE A O 1
ATOM 669 N N . ASP A 1 90 ? -10.522 -8.521 -3.958 1.00 94.06 90 ASP A N 1
ATOM 670 C CA . ASP A 1 90 ? -11.360 -7.340 -4.195 1.00 94.06 90 ASP A CA 1
ATOM 671 C C . ASP A 1 90 ? -10.717 -6.324 -5.158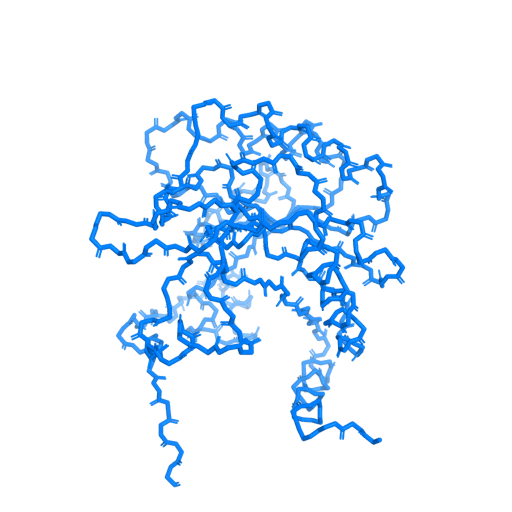 1.00 94.06 90 ASP A C 1
ATOM 673 O O . ASP A 1 90 ? -11.344 -5.337 -5.561 1.00 94.06 90 ASP A O 1
ATOM 677 N N . GLY A 1 91 ? -9.446 -6.550 -5.501 1.00 90.69 91 GLY A N 1
ATOM 678 C CA . GLY A 1 91 ? -8.691 -5.843 -6.528 1.00 90.69 91 GLY A CA 1
ATOM 679 C C . GLY A 1 91 ? -7.181 -5.905 -6.298 1.00 90.69 91 GLY A C 1
ATOM 680 O O . GLY A 1 91 ? -6.674 -6.613 -5.420 1.00 90.69 91 GLY A O 1
ATOM 681 N N . VAL A 1 92 ? -6.452 -5.070 -7.041 1.00 90.25 92 VAL A N 1
ATOM 682 C CA . VAL A 1 92 ? -4.981 -5.060 -7.050 1.00 90.25 92 VAL A CA 1
ATOM 683 C C . VAL A 1 92 ? -4.392 -3.697 -6.699 1.00 90.25 92 VAL A C 1
ATOM 685 O O . VAL A 1 92 ? -4.931 -2.643 -7.042 1.00 90.25 92 VAL A O 1
ATOM 688 N N . LYS A 1 93 ? -3.244 -3.705 -6.020 1.00 91.06 93 LYS A N 1
ATOM 689 C CA . LYS A 1 93 ? -2.462 -2.511 -5.680 1.00 91.06 93 LYS A CA 1
ATOM 690 C C . LYS A 1 93 ? -1.073 -2.599 -6.300 1.00 91.06 93 LYS A C 1
ATOM 692 O O . LYS A 1 93 ? -0.265 -3.418 -5.876 1.00 91.06 93 LYS A O 1
ATOM 697 N N . ILE A 1 94 ? -0.764 -1.706 -7.235 1.00 89.00 94 ILE A N 1
ATOM 698 C CA . ILE A 1 94 ? 0.574 -1.577 -7.816 1.00 89.00 94 ILE A CA 1
ATOM 699 C C . ILE A 1 94 ? 1.522 -0.986 -6.768 1.00 89.00 94 ILE A C 1
ATOM 701 O O . ILE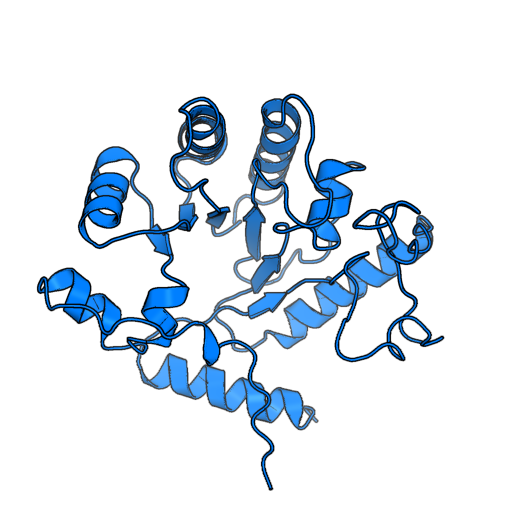 A 1 94 ? 1.259 0.072 -6.182 1.00 89.00 94 ILE A O 1
ATOM 705 N N . HIS A 1 95 ? 2.641 -1.663 -6.527 1.00 89.50 95 HIS A N 1
ATOM 706 C CA . HIS A 1 95 ? 3.715 -1.174 -5.678 1.00 89.50 95 HIS A CA 1
ATOM 707 C C . HIS A 1 95 ? 4.627 -0.221 -6.462 1.00 89.50 95 HIS A C 1
ATOM 709 O O . HIS A 1 95 ? 5.506 -0.670 -7.184 1.00 89.50 95 HIS A O 1
ATOM 715 N N . GLY A 1 96 ? 4.446 1.091 -6.287 1.00 84.12 96 GLY A N 1
ATOM 716 C CA . GLY A 1 96 ? 5.286 2.145 -6.877 1.00 84.12 96 GLY A CA 1
ATOM 717 C C . GLY A 1 96 ? 5.995 2.995 -5.823 1.00 84.12 96 GLY A C 1
ATOM 718 O O . GLY A 1 96 ? 5.995 4.215 -5.912 1.00 84.12 96 GLY A O 1
ATOM 719 N N . ALA A 1 97 ? 6.520 2.357 -4.775 1.00 81.88 97 ALA A N 1
ATOM 720 C CA . ALA A 1 97 ? 7.124 3.034 -3.627 1.00 81.88 97 ALA A CA 1
ATOM 721 C C . ALA A 1 97 ? 8.278 2.204 -3.053 1.00 81.88 97 ALA A C 1
ATOM 723 O O . ALA A 1 97 ? 8.364 1.011 -3.332 1.00 81.88 97 ALA A O 1
ATOM 724 N N . ASN A 1 98 ? 9.085 2.794 -2.170 1.00 79.56 98 ASN A N 1
ATOM 725 C CA . ASN A 1 98 ? 10.180 2.131 -1.447 1.00 79.56 98 ASN A CA 1
ATOM 726 C C . ASN A 1 98 ? 11.288 1.555 -2.350 1.00 79.56 98 ASN A C 1
ATOM 728 O O . ASN A 1 98 ? 11.956 0.604 -1.961 1.00 79.56 98 ASN A O 1
ATOM 732 N N . GLY A 1 99 ? 11.507 2.139 -3.529 1.00 71.75 99 GLY A N 1
ATOM 733 C CA . GLY A 1 99 ? 12.644 1.810 -4.391 1.00 71.75 99 GLY A CA 1
ATOM 734 C C . GLY A 1 99 ? 12.525 0.479 -5.124 1.00 71.75 99 GLY A C 1
ATOM 735 O O . GLY A 1 99 ? 13.543 -0.056 -5.545 1.00 71.75 99 GLY A O 1
ATOM 736 N N . VAL A 1 100 ? 11.305 -0.052 -5.249 1.00 81.31 100 VAL A N 1
ATOM 737 C CA . VAL A 1 100 ? 10.981 -1.161 -6.160 1.00 81.31 100 VAL A CA 1
ATOM 738 C C . VAL A 1 100 ? 10.991 -0.670 -7.610 1.00 81.31 100 VAL A C 1
ATOM 740 O O . VAL A 1 100 ? 10.910 0.533 -7.851 1.00 81.31 100 VAL A O 1
ATOM 743 N N . LEU A 1 101 ? 10.986 -1.576 -8.588 1.00 81.06 101 LEU A N 1
ATOM 744 C CA . LEU A 1 101 ? 11.182 -1.251 -10.007 1.00 81.06 101 LEU A CA 1
ATOM 745 C C . LEU A 1 101 ? 10.293 -0.106 -10.528 1.00 81.06 101 LEU A C 1
ATOM 747 O O . LEU A 1 101 ? 10.756 0.761 -11.261 1.00 81.06 101 LEU A O 1
ATOM 751 N N . VAL A 1 102 ? 9.012 -0.071 -10.152 1.00 81.06 102 VAL A N 1
ATOM 752 C CA . VAL A 1 102 ? 8.100 1.009 -10.575 1.00 81.06 102 VAL A CA 1
ATOM 753 C C . VAL A 1 102 ? 8.520 2.360 -9.983 1.00 81.06 102 VAL A C 1
ATOM 755 O O . VAL A 1 102 ? 8.460 3.365 -10.681 1.00 81.06 102 VAL A O 1
ATOM 758 N N . ASP A 1 103 ? 8.974 2.388 -8.729 1.00 77.06 103 ASP A N 1
ATOM 759 C CA . ASP A 1 103 ? 9.495 3.596 -8.072 1.00 77.06 103 ASP A CA 1
ATOM 760 C C . ASP A 1 103 ? 10.840 4.023 -8.683 1.00 77.06 103 ASP A C 1
ATOM 762 O O . ASP A 1 103 ? 11.073 5.210 -8.897 1.00 77.06 103 ASP A O 1
ATOM 766 N N . GLU A 1 104 ? 11.692 3.059 -9.055 1.00 74.00 104 GLU A N 1
ATOM 767 C CA . GLU A 1 104 ? 12.901 3.324 -9.840 1.00 74.00 104 GLU A CA 1
ATOM 768 C C . GLU A 1 104 ? 12.569 4.048 -11.135 1.00 74.00 104 GLU A C 1
ATOM 770 O O . GLU A 1 104 ? 13.157 5.089 -11.394 1.00 74.00 104 GLU A O 1
ATOM 775 N N . PHE A 1 105 ? 11.610 3.565 -11.929 1.00 75.19 105 PHE A N 1
ATOM 776 C CA . PHE A 1 105 ? 11.192 4.272 -13.140 1.00 75.19 105 PHE A CA 1
ATOM 777 C C . PHE A 1 105 ? 10.571 5.634 -12.821 1.00 75.19 105 PHE A C 1
ATOM 779 O O . PHE A 1 105 ? 10.948 6.616 -13.440 1.00 75.19 105 PHE A O 1
ATOM 786 N N . ILE A 1 106 ? 9.690 5.759 -11.825 1.00 73.44 106 ILE A N 1
ATOM 787 C CA . ILE A 1 106 ? 9.100 7.066 -11.475 1.00 73.44 106 ILE A CA 1
ATOM 788 C C . ILE A 1 106 ? 10.185 8.112 -11.188 1.00 73.44 106 ILE A C 1
ATOM 790 O O . ILE A 1 106 ? 10.061 9.252 -11.631 1.00 73.44 106 ILE A O 1
ATOM 794 N N . GLN A 1 107 ? 11.251 7.716 -10.493 1.00 68.38 107 GLN A N 1
ATOM 795 C CA . GLN A 1 107 ? 12.318 8.629 -10.089 1.00 68.38 107 GLN A CA 1
ATOM 796 C C . GLN A 1 107 ? 13.482 8.712 -11.091 1.00 68.38 107 GLN A C 1
ATOM 798 O O . GLN A 1 107 ? 14.237 9.678 -11.038 1.00 68.38 107 GLN A O 1
ATOM 803 N N . SER A 1 108 ? 13.632 7.746 -12.009 1.00 57.75 108 SER A N 1
ATOM 804 C CA . SER A 1 108 ? 14.722 7.718 -13.000 1.00 57.75 108 SER A CA 1
ATOM 805 C C . SER A 1 108 ? 14.291 7.957 -14.450 1.00 57.75 108 SER A C 1
ATOM 807 O O . SER A 1 108 ? 15.095 8.534 -15.168 1.00 57.75 108 SER A O 1
ATOM 809 N N . MET A 1 109 ? 13.072 7.586 -14.883 1.00 46.75 109 MET A N 1
ATOM 810 C CA . MET A 1 109 ? 12.429 7.950 -16.164 1.00 46.75 109 MET A CA 1
ATOM 811 C C . MET A 1 109 ? 10.914 7.607 -16.236 1.00 46.75 109 MET A C 1
ATOM 813 O O . MET A 1 109 ? 10.491 6.461 -16.101 1.00 46.75 109 MET A O 1
ATOM 817 N N . PHE A 1 110 ? 10.115 8.618 -16.591 1.00 40.41 110 PHE A N 1
ATOM 818 C CA . PHE A 1 110 ? 8.671 8.645 -16.897 1.00 40.41 110 PHE A CA 1
ATOM 819 C C . PHE A 1 110 ? 7.938 7.315 -17.272 1.00 40.41 110 PHE A C 1
ATOM 821 O O . PHE A 1 110 ? 8.075 6.781 -18.373 1.00 40.41 110 PHE A O 1
ATOM 828 N N . GLY A 1 111 ? 7.003 6.883 -16.408 1.00 45.28 111 GLY A N 1
ATOM 829 C CA . GLY A 1 111 ? 5.561 6.852 -16.732 1.00 45.28 111 GLY A CA 1
ATOM 830 C C . GLY A 1 111 ? 4.903 5.700 -17.523 1.00 45.28 111 GLY A C 1
ATOM 831 O O . GLY A 1 111 ? 3.911 5.985 -18.185 1.00 45.28 111 GLY A O 1
ATOM 832 N N . ARG A 1 112 ? 5.352 4.429 -17.476 1.00 50.09 112 ARG A N 1
ATOM 833 C CA . ARG A 1 112 ? 4.717 3.333 -18.274 1.00 50.09 112 ARG A CA 1
ATOM 834 C C . ARG A 1 112 ? 4.017 2.190 -17.517 1.00 50.09 112 ARG A C 1
ATOM 836 O O . ARG A 1 112 ? 3.343 1.383 -18.143 1.00 50.09 112 ARG A O 1
ATOM 843 N N . ALA A 1 113 ? 4.115 2.109 -16.188 1.00 51.31 113 ALA A N 1
ATOM 844 C CA . ALA A 1 113 ? 3.652 0.925 -15.441 1.00 51.31 113 ALA A CA 1
ATOM 845 C C . ALA A 1 113 ? 2.118 0.773 -15.313 1.00 51.31 113 ALA A C 1
ATOM 847 O O . ALA A 1 113 ? 1.636 -0.318 -15.027 1.00 51.31 113 ALA A O 1
ATOM 848 N N . VAL A 1 114 ? 1.338 1.845 -15.503 1.00 51.47 114 VAL A N 1
ATOM 849 C CA . VAL A 1 114 ? -0.115 1.829 -15.225 1.00 51.47 114 VAL A CA 1
ATOM 850 C C . VAL A 1 114 ? -0.934 1.257 -16.394 1.00 51.47 114 VAL A C 1
ATOM 852 O O . VAL A 1 114 ? -2.008 0.708 -16.172 1.00 51.47 114 VAL A O 1
ATOM 855 N N . GLU A 1 115 ? -0.413 1.303 -17.625 1.00 56.56 115 GLU A N 1
ATOM 856 C CA . GLU A 1 115 ? -1.119 0.833 -18.834 1.00 56.56 115 GLU A CA 1
ATOM 857 C C . GLU A 1 115 ? -1.340 -0.685 -18.876 1.00 56.56 115 GLU A C 1
ATOM 859 O O . GLU A 1 115 ? -2.336 -1.144 -19.433 1.00 56.56 115 GLU A O 1
ATOM 864 N N . ALA A 1 116 ? -0.470 -1.459 -18.227 1.00 54.00 116 ALA A N 1
ATOM 865 C CA . ALA A 1 116 ? -0.471 -2.923 -18.261 1.00 54.00 116 ALA A CA 1
ATOM 866 C C . ALA A 1 116 ? -1.663 -3.603 -17.576 1.00 54.00 116 ALA A C 1
ATOM 868 O O . ALA A 1 116 ? -1.982 -4.748 -17.876 1.00 54.00 116 ALA A O 1
ATOM 869 N N . VAL A 1 117 ? -2.296 -2.928 -16.616 1.00 50.78 117 VAL A N 1
ATOM 870 C CA . VAL A 1 117 ? -3.343 -3.518 -15.762 1.00 50.78 117 VAL A CA 1
ATOM 871 C C . VAL A 1 117 ? -4.743 -3.007 -16.112 1.00 50.78 117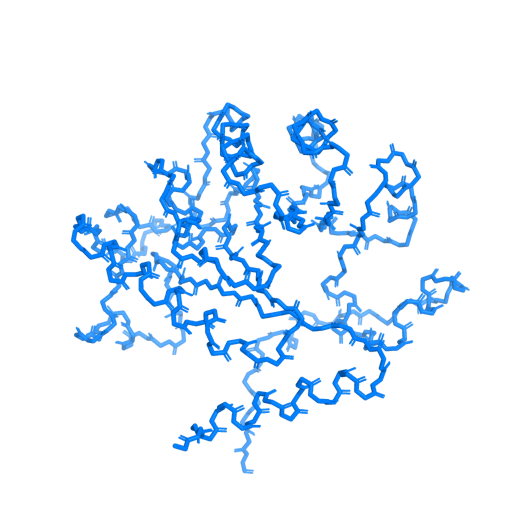 VAL A C 1
ATOM 873 O O . VAL A 1 117 ? -5.684 -3.116 -15.322 1.00 50.78 117 VAL A O 1
ATOM 876 N N . ARG A 1 118 ? -4.894 -2.417 -17.302 1.00 51.94 118 ARG A N 1
ATOM 877 C CA . ARG A 1 118 ? -6.168 -1.898 -17.805 1.00 51.94 118 ARG A CA 1
ATOM 878 C C . ARG A 1 118 ? -7.179 -3.042 -17.973 1.00 51.94 118 ARG A C 1
ATOM 880 O O . ARG A 1 118 ? -6.882 -4.038 -18.619 1.00 51.94 118 ARG A O 1
ATOM 887 N N . GLY A 1 119 ? -8.384 -2.877 -17.422 1.00 48.84 119 GLY A N 1
ATOM 888 C CA . GLY A 1 119 ? -9.469 -3.869 -17.508 1.00 48.84 119 GLY A CA 1
ATOM 889 C C . GLY A 1 119 ? -9.612 -4.789 -16.289 1.00 48.84 119 GLY A C 1
ATOM 890 O O . GLY A 1 119 ? -10.585 -5.532 -16.211 1.00 48.84 119 GLY A O 1
ATOM 891 N N . VAL A 1 120 ? -8.705 -4.704 -15.309 1.00 52.03 120 VAL A N 1
ATOM 892 C CA . VAL A 1 120 ? -8.837 -5.399 -14.019 1.00 52.03 120 VAL A CA 1
ATOM 893 C C . VAL A 1 120 ? -9.680 -4.559 -13.059 1.00 52.03 120 VAL A C 1
ATOM 895 O O . VAL A 1 120 ? -9.532 -3.337 -12.976 1.00 52.03 120 VAL A O 1
ATOM 898 N N . VAL A 1 121 ? -10.579 -5.205 -12.316 1.00 48.66 121 VAL A N 1
ATOM 899 C CA . VAL A 1 121 ? -11.474 -4.534 -11.366 1.00 48.66 121 VAL A CA 1
ATOM 900 C C . VAL A 1 121 ? -10.649 -3.850 -10.255 1.00 48.66 121 VAL A C 1
ATOM 902 O O . VAL A 1 121 ? -9.901 -4.499 -9.527 1.00 48.66 121 VAL A O 1
ATOM 905 N N . ARG A 1 122 ? -10.804 -2.521 -10.114 1.00 61.38 122 ARG A N 1
ATOM 906 C CA . ARG A 1 122 ? -10.298 -1.673 -9.005 1.00 61.38 122 ARG A CA 1
ATOM 907 C C . ARG A 1 122 ? -8.768 -1.650 -8.810 1.00 61.38 122 ARG A C 1
ATOM 909 O O . ARG A 1 122 ? -8.256 -2.016 -7.748 1.00 61.38 122 ARG A O 1
ATOM 916 N N . VAL A 1 123 ? -8.044 -1.112 -9.794 1.00 67.25 123 VAL A N 1
ATOM 917 C CA . VAL A 1 123 ? -6.589 -0.852 -9.715 1.00 67.25 123 VAL A CA 1
ATOM 918 C C . VAL A 1 123 ? -6.261 0.316 -8.772 1.00 67.25 123 VAL A C 1
ATOM 920 O O . VAL A 1 123 ? -6.991 1.310 -8.710 1.00 67.25 123 VAL A O 1
ATOM 923 N N . ARG A 1 124 ? -5.152 0.186 -8.027 1.00 77.75 124 ARG A N 1
ATOM 924 C CA . ARG A 1 124 ? -4.627 1.173 -7.064 1.00 77.75 124 ARG A CA 1
ATOM 925 C C . ARG A 1 124 ? -3.128 1.402 -7.227 1.00 77.75 124 ARG A C 1
ATOM 927 O O . ARG A 1 124 ? -2.421 0.522 -7.710 1.00 77.75 124 ARG A O 1
ATOM 934 N N . LEU A 1 125 ? -2.626 2.537 -6.741 1.00 77.44 125 LEU A N 1
ATOM 935 C CA . LEU A 1 125 ? -1.210 2.913 -6.806 1.00 77.44 125 LEU A CA 1
ATOM 936 C C . LEU A 1 125 ? -0.698 3.278 -5.415 1.00 77.44 125 LEU A C 1
ATOM 938 O O . LEU A 1 125 ? -1.316 4.086 -4.721 1.00 77.44 125 LEU A O 1
ATOM 942 N N . ARG A 1 126 ? 0.426 2.683 -5.006 1.00 78.12 126 ARG A N 1
ATOM 943 C CA . ARG A 1 126 ? 1.139 3.052 -3.778 1.00 78.12 126 ARG A CA 1
ATOM 944 C C . ARG A 1 126 ? 2.366 3.890 -4.113 1.00 78.12 126 ARG A C 1
ATOM 946 O O . ARG A 1 126 ? 3.213 3.379 -4.836 1.00 78.12 126 ARG A O 1
ATOM 953 N N . LEU A 1 127 ? 2.472 5.099 -3.560 1.00 77.06 127 LEU A N 1
ATOM 954 C CA . LEU A 1 127 ? 3.557 6.058 -3.800 1.00 77.06 127 LEU A CA 1
ATOM 955 C C . LEU A 1 127 ? 4.226 6.493 -2.496 1.00 77.06 127 LEU A C 1
ATOM 957 O O . LEU A 1 127 ? 3.624 6.450 -1.421 1.00 77.06 127 LEU A O 1
ATOM 961 N N . ARG A 1 128 ? 5.473 6.946 -2.613 1.00 74.00 128 ARG A N 1
ATOM 962 C CA . ARG A 1 128 ? 6.198 7.641 -1.549 1.00 74.00 128 ARG A CA 1
ATOM 963 C C . ARG A 1 128 ? 7.031 8.773 -2.164 1.00 74.00 128 ARG A C 1
ATOM 965 O O . ARG A 1 128 ? 8.199 8.542 -2.469 1.00 74.00 128 ARG A O 1
ATOM 972 N N . PRO A 1 129 ? 6.449 9.967 -2.376 1.00 68.50 129 PRO A N 1
ATOM 973 C CA . PRO A 1 129 ? 7.144 11.098 -3.002 1.00 68.50 129 PRO A CA 1
ATOM 974 C C . PRO A 1 129 ? 8.458 11.492 -2.315 1.00 68.50 129 PRO A C 1
ATOM 976 O O . PRO A 1 129 ? 9.418 11.902 -2.961 1.00 68.50 129 PRO A O 1
ATOM 979 N N . SER A 1 130 ? 8.513 11.293 -1.002 1.00 63.12 130 SER A N 1
ATOM 980 C CA . SER A 1 130 ? 9.639 11.561 -0.103 1.00 63.12 130 SER A CA 1
ATOM 981 C C . SER A 1 130 ? 10.639 10.401 0.032 1.00 63.12 130 SER A C 1
ATOM 983 O O . SER A 1 130 ? 11.435 10.360 0.972 1.00 63.12 130 SER A O 1
ATOM 985 N N . ASN A 1 131 ? 10.588 9.383 -0.833 1.00 64.88 131 ASN A N 1
ATOM 986 C CA . ASN A 1 131 ? 11.391 8.180 -0.631 1.00 64.88 131 ASN A CA 1
ATOM 987 C C . ASN A 1 131 ? 12.906 8.459 -0.715 1.00 64.88 131 ASN A C 1
ATOM 989 O O . ASN A 1 131 ? 13.393 9.034 -1.686 1.00 64.88 131 ASN A O 1
ATOM 993 N N . ARG A 1 132 ? 13.647 7.972 0.287 1.00 62.50 132 ARG A N 1
ATOM 994 C CA . ARG A 1 132 ? 15.124 7.947 0.333 1.00 62.50 132 ARG A CA 1
ATOM 995 C C . ARG A 1 132 ? 15.705 6.530 0.434 1.00 62.50 132 ARG A C 1
ATOM 997 O O . ARG A 1 132 ? 16.916 6.340 0.476 1.00 62.50 132 ARG A O 1
ATOM 1004 N N . THR A 1 133 ? 14.851 5.512 0.524 1.00 57.12 133 THR A N 1
ATOM 1005 C CA . THR A 1 133 ? 15.259 4.115 0.718 1.00 57.12 133 THR A CA 1
ATOM 1006 C C . THR A 1 133 ? 15.944 3.569 -0.534 1.00 57.12 133 THR A C 1
ATOM 1008 O O . THR A 1 133 ? 15.411 3.738 -1.621 1.00 57.12 133 THR A O 1
ATOM 1011 N N . GLY A 1 134 ? 17.082 2.878 -0.390 1.00 54.50 134 GLY A N 1
ATOM 1012 C CA . GLY A 1 134 ? 17.772 2.216 -1.509 1.00 54.50 134 GLY A CA 1
ATOM 1013 C C . GLY A 1 134 ? 18.403 3.182 -2.518 1.00 54.50 134 GLY A C 1
ATOM 1014 O O . GLY A 1 134 ? 18.278 2.970 -3.726 1.00 54.50 134 GLY A O 1
ATOM 1015 N N . GLY A 1 135 ? 18.990 4.283 -2.029 1.00 57.50 135 GLY A N 1
ATOM 1016 C CA . GLY A 1 135 ? 19.631 5.301 -2.873 1.00 57.50 135 GLY A CA 1
ATOM 1017 C C . GLY A 1 135 ? 18.646 6.049 -3.774 1.00 57.50 135 GLY A C 1
ATOM 1018 O O . GLY A 1 135 ? 19.027 6.537 -4.835 1.00 57.50 135 GLY A O 1
ATOM 1019 N N . MET A 1 136 ? 17.366 6.053 -3.396 1.00 64.69 136 MET A N 1
ATOM 1020 C CA . MET A 1 136 ? 16.288 6.747 -4.094 1.00 64.69 136 MET A CA 1
ATOM 1021 C C . MET A 1 136 ? 16.203 8.205 -3.634 1.00 64.69 136 MET A C 1
ATOM 1023 O O . MET A 1 136 ? 16.701 8.570 -2.568 1.00 64.69 136 MET A O 1
ATOM 1027 N N . GLY A 1 137 ? 15.538 9.032 -4.429 1.00 65.38 137 GLY A N 1
ATOM 1028 C CA . GLY A 1 137 ? 15.314 10.439 -4.155 1.00 65.38 137 GLY A CA 1
ATOM 1029 C C . GLY A 1 137 ? 15.578 11.317 -5.371 1.00 65.38 137 GLY A C 1
ATOM 1030 O O . GLY A 1 137 ? 16.422 11.007 -6.205 1.00 65.38 137 GLY A O 1
ATOM 1031 N N . MET A 1 138 ? 14.864 12.439 -5.443 1.00 68.00 138 MET A N 1
ATOM 1032 C CA . MET A 1 138 ? 15.116 13.498 -6.417 1.00 68.00 138 MET A CA 1
ATOM 1033 C C . MET A 1 138 ? 14.971 14.885 -5.786 1.00 68.00 138 MET A C 1
ATOM 1035 O O . MET A 1 138 ? 14.260 15.040 -4.783 1.00 68.00 138 MET A O 1
ATOM 1039 N N . ASP A 1 139 ? 15.614 15.875 -6.402 1.00 68.31 139 ASP A N 1
ATOM 1040 C CA . ASP A 1 139 ? 15.419 17.287 -6.082 1.00 68.31 139 ASP A CA 1
ATOM 1041 C C . ASP A 1 139 ? 14.058 17.748 -6.611 1.00 68.31 139 ASP A C 1
ATOM 1043 O O . ASP A 1 139 ? 13.729 17.531 -7.777 1.00 68.31 139 ASP A O 1
ATOM 1047 N N . GLY A 1 140 ? 13.246 18.362 -5.745 1.00 71.69 140 GLY A N 1
ATOM 1048 C CA . GLY A 1 140 ? 11.914 18.857 -6.102 1.00 71.69 140 GLY A CA 1
ATOM 1049 C C . GLY A 1 140 ? 10.972 17.762 -6.632 1.00 71.69 140 GLY A C 1
ATOM 1050 O O . GLY A 1 140 ? 10.641 17.776 -7.812 1.00 71.69 140 GLY A O 1
ATOM 1051 N N . PRO A 1 141 ? 10.482 16.828 -5.794 1.00 74.69 141 PRO A N 1
ATOM 1052 C CA . PRO A 1 141 ? 9.645 15.706 -6.246 1.00 74.69 141 PRO A CA 1
ATOM 1053 C C . PRO A 1 141 ? 8.257 16.130 -6.756 1.00 74.69 141 PRO A C 1
ATOM 1055 O O . PRO A 1 141 ? 7.622 15.403 -7.526 1.00 74.69 141 PRO A O 1
ATOM 1058 N N . LEU A 1 142 ? 7.770 17.305 -6.344 1.00 76.94 142 LEU A N 1
ATOM 1059 C CA . LEU A 1 142 ? 6.389 17.726 -6.565 1.00 76.94 142 LEU A CA 1
ATOM 1060 C C . LEU A 1 142 ? 5.962 17.707 -8.045 1.00 76.94 142 LEU A C 1
ATOM 1062 O O . LEU A 1 142 ? 4.914 17.122 -8.311 1.00 76.94 142 LEU A O 1
ATOM 1066 N N . PRO A 1 143 ? 6.715 18.247 -9.027 1.00 81.56 143 PRO A N 1
ATOM 1067 C CA . PRO A 1 143 ? 6.294 18.230 -10.429 1.00 81.56 143 PRO A CA 1
ATOM 1068 C C . PRO A 1 143 ? 6.146 16.813 -11.002 1.00 81.56 143 PRO A C 1
ATOM 1070 O O . PRO A 1 143 ? 5.158 16.528 -11.679 1.00 81.56 143 PRO A O 1
ATOM 1073 N N . THR A 1 144 ? 7.073 15.903 -10.686 1.00 79.38 144 THR A N 1
ATOM 1074 C CA . THR A 1 144 ? 7.048 14.512 -11.171 1.00 79.38 144 THR A CA 1
ATOM 1075 C C . THR A 1 144 ? 5.848 13.754 -10.627 1.00 79.38 144 THR A C 1
ATOM 1077 O O . THR A 1 144 ? 5.075 13.164 -11.386 1.00 79.38 144 THR A O 1
ATOM 1080 N N . PHE A 1 145 ? 5.655 13.800 -9.308 1.00 80.25 145 PHE A N 1
ATOM 1081 C CA . PHE A 1 145 ? 4.531 13.119 -8.677 1.00 80.25 145 PHE A CA 1
ATOM 1082 C C . PHE A 1 145 ? 3.197 13.782 -9.036 1.00 80.25 145 PHE A C 1
ATOM 1084 O O . PHE A 1 145 ? 2.207 13.076 -9.219 1.00 80.25 145 PHE A O 1
ATOM 1091 N N . SER A 1 146 ? 3.176 15.104 -9.244 1.00 83.50 146 SER A N 1
ATOM 1092 C CA . SER A 1 146 ? 1.984 15.805 -9.727 1.00 83.50 146 SER A CA 1
ATOM 1093 C C . SER A 1 146 ? 1.582 15.334 -11.115 1.00 83.50 146 SER A C 1
ATOM 1095 O O . SER A 1 146 ? 0.429 14.963 -11.331 1.00 83.50 146 SER A O 1
ATOM 1097 N N . HIS A 1 147 ? 2.541 15.278 -12.041 1.00 83.31 147 HIS A N 1
ATOM 1098 C CA . HIS A 1 147 ? 2.286 14.807 -13.393 1.00 83.31 147 HIS A CA 1
ATOM 1099 C C . HIS A 1 147 ? 1.782 13.360 -13.395 1.00 83.31 147 HIS A C 1
ATOM 1101 O O . HIS A 1 147 ? 0.765 13.066 -14.021 1.00 83.31 147 HIS A O 1
ATOM 1107 N N . LEU A 1 148 ? 2.441 12.463 -12.651 1.00 83.50 148 LEU A N 1
ATOM 1108 C CA . LEU A 1 148 ? 2.020 11.067 -12.535 1.00 83.50 148 LEU A CA 1
ATOM 1109 C C . LEU A 1 148 ? 0.572 10.954 -12.043 1.00 83.50 148 LEU A C 1
ATOM 1111 O O . LEU A 1 148 ? -0.241 10.270 -12.662 1.00 83.50 148 LEU A O 1
ATOM 1115 N N . VAL A 1 149 ? 0.242 11.637 -10.946 1.00 85.06 149 VAL A N 1
ATOM 1116 C CA . VAL A 1 149 ? -1.091 11.581 -10.337 1.00 85.06 149 VAL A CA 1
ATOM 1117 C C . VAL A 1 149 ? -2.149 12.157 -11.278 1.00 85.06 149 VAL A C 1
ATOM 1119 O O . VAL A 1 149 ? -3.209 11.550 -11.435 1.00 85.06 149 VAL A O 1
ATOM 1122 N N . MET A 1 150 ? -1.857 13.268 -11.961 1.00 84.25 150 MET A N 1
ATOM 1123 C CA . MET A 1 150 ? -2.757 13.853 -12.960 1.00 84.25 150 MET A CA 1
ATOM 1124 C C . MET A 1 150 ? -3.008 12.898 -14.130 1.00 84.25 150 MET A C 1
ATOM 1126 O O . MET A 1 150 ? -4.163 12.664 -14.480 1.00 84.25 150 MET A O 1
ATOM 1130 N N . ARG A 1 151 ? -1.957 12.282 -14.689 1.00 85.50 151 ARG A N 1
ATOM 1131 C CA . ARG A 1 151 ? -2.096 11.316 -15.790 1.00 85.50 151 ARG A CA 1
ATOM 1132 C C . ARG A 1 151 ? -2.868 10.073 -15.375 1.00 85.50 151 ARG A C 1
ATOM 1134 O O . ARG A 1 151 ? -3.708 9.612 -16.139 1.00 85.50 151 ARG A O 1
ATOM 1141 N N . VAL A 1 152 ? -2.637 9.550 -14.170 1.00 83.69 152 VAL A N 1
ATOM 1142 C CA . VAL A 1 152 ? -3.422 8.422 -13.644 1.00 83.69 152 VAL A CA 1
ATOM 1143 C C . VAL A 1 152 ? -4.892 8.812 -13.500 1.00 83.69 152 VAL A C 1
ATOM 1145 O O . VAL A 1 152 ? -5.766 8.061 -13.922 1.00 83.69 152 VAL A O 1
ATOM 1148 N N . LYS A 1 153 ? -5.174 9.996 -12.947 1.00 84.31 153 LYS A N 1
ATOM 1149 C CA . LYS A 1 153 ? -6.542 10.491 -12.753 1.00 84.31 153 LYS A CA 1
ATOM 1150 C C . LYS A 1 153 ? -7.298 10.664 -14.075 1.00 84.31 153 LYS A C 1
ATOM 1152 O O . LYS A 1 153 ? -8.486 10.338 -14.123 1.00 84.31 153 LYS A O 1
ATOM 1157 N N . GLU A 1 154 ? -6.614 11.166 -15.102 1.00 84.88 154 GLU A N 1
ATOM 1158 C CA . GLU A 1 154 ? -7.139 11.419 -16.448 1.00 84.88 154 GLU A CA 1
ATOM 1159 C C . GLU A 1 154 ? -7.356 10.124 -17.243 1.00 84.88 154 GLU A C 1
ATOM 1161 O O . GLU A 1 154 ? -8.438 9.903 -17.778 1.00 84.88 154 GLU A O 1
ATOM 1166 N N . LEU A 1 155 ? -6.346 9.251 -17.298 1.00 80.94 155 LEU A N 1
ATOM 1167 C CA . LEU A 1 155 ? -6.390 8.020 -18.093 1.00 80.94 155 LEU A CA 1
ATOM 1168 C C . LEU A 1 155 ? -7.254 6.926 -17.455 1.00 80.94 155 LEU A C 1
ATOM 1170 O O . LEU A 1 155 ? -7.798 6.079 -18.164 1.00 80.94 155 LEU A O 1
ATOM 1174 N N . TYR A 1 156 ? -7.376 6.936 -16.125 1.00 83.00 156 TYR A N 1
ATOM 1175 C CA . TYR A 1 156 ? -8.095 5.926 -15.352 1.00 83.00 156 TYR A CA 1
ATOM 1176 C C . TYR A 1 156 ? -9.123 6.610 -14.439 1.00 83.00 156 TYR A C 1
ATOM 1178 O O . TYR A 1 156 ? -8.868 6.843 -13.249 1.00 83.00 156 TYR A O 1
ATOM 1186 N N . PRO A 1 157 ? -10.305 6.968 -14.972 1.00 80.81 157 PRO A N 1
ATOM 1187 C CA . PRO A 1 157 ? -11.350 7.608 -14.181 1.00 80.81 157 PRO A CA 1
ATOM 1188 C C . PRO A 1 157 ? -11.836 6.731 -13.015 1.00 80.81 157 PRO A C 1
ATOM 1190 O O . PRO A 1 157 ? -12.087 7.257 -11.933 1.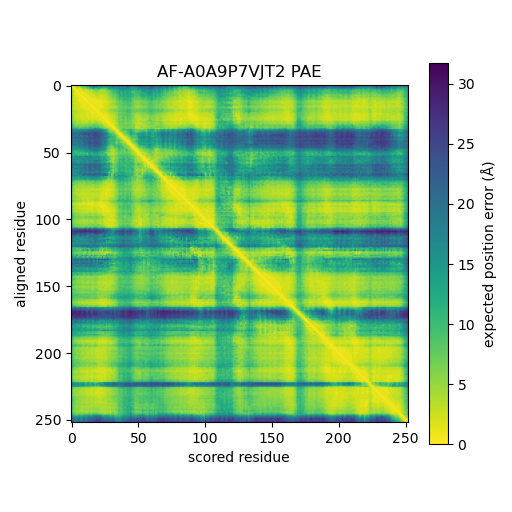00 80.81 157 PRO A O 1
ATOM 1193 N N . ASP A 1 158 ? -11.833 5.407 -13.196 1.00 80.06 158 ASP A N 1
ATOM 1194 C CA . ASP A 1 158 ? -12.296 4.415 -12.211 1.00 80.06 158 ASP A CA 1
ATOM 1195 C C . ASP A 1 158 ? -11.194 3.922 -11.252 1.00 80.06 158 ASP A C 1
ATOM 1197 O O . ASP A 1 158 ? -11.344 2.911 -10.559 1.00 80.06 158 ASP A O 1
ATOM 1201 N N . PHE A 1 159 ? -10.047 4.608 -11.214 1.00 81.50 159 PHE A N 1
ATOM 1202 C CA . PHE A 1 159 ? -8.933 4.239 -10.342 1.00 81.50 159 PHE A CA 1
ATOM 1203 C C . PHE A 1 159 ? -9.324 4.385 -8.865 1.00 81.50 159 PHE A C 1
ATOM 1205 O O . PHE A 1 159 ? -9.698 5.471 -8.419 1.00 81.50 159 PHE A O 1
ATOM 1212 N N . ALA A 1 160 ? -9.234 3.294 -8.099 1.00 83.06 160 ALA A N 1
ATOM 1213 C CA . ALA A 1 160 ? -9.987 3.172 -6.849 1.00 83.06 160 ALA A CA 1
ATOM 1214 C C . ALA A 1 160 ? -9.443 4.051 -5.710 1.00 83.06 160 ALA A C 1
ATOM 1216 O O . ALA A 1 160 ? -10.221 4.681 -4.998 1.00 83.06 160 ALA A O 1
ATOM 1217 N N . TYR A 1 161 ? -8.121 4.086 -5.516 1.00 86.38 161 TYR A N 1
ATOM 1218 C CA . TYR A 1 161 ? -7.487 5.006 -4.569 1.00 86.38 161 TYR A CA 1
ATOM 1219 C C . TYR A 1 161 ? -6.016 5.257 -4.883 1.00 86.38 161 TYR A C 1
ATOM 1221 O O . TYR A 1 161 ? -5.349 4.456 -5.549 1.00 86.38 161 TYR A O 1
ATOM 1229 N N . LEU A 1 162 ? -5.496 6.321 -4.275 1.00 88.25 162 LEU A N 1
ATOM 1230 C CA . LEU A 1 162 ? -4.069 6.541 -4.088 1.00 88.25 162 LEU A CA 1
ATOM 1231 C C . LEU A 1 162 ? -3.657 6.127 -2.668 1.00 88.25 162 LEU A C 1
ATOM 1233 O O . LEU A 1 162 ? -4.338 6.471 -1.706 1.00 88.25 162 LEU A O 1
ATOM 1237 N N . HIS A 1 163 ? -2.561 5.380 -2.530 1.00 89.25 163 HIS A N 1
ATOM 1238 C CA . HIS A 1 163 ? -1.975 5.033 -1.234 1.00 89.25 163 HIS A CA 1
ATOM 1239 C C . HIS A 1 163 ? -0.640 5.759 -1.063 1.00 89.25 163 HIS A C 1
ATOM 1241 O O . HIS A 1 163 ? 0.336 5.409 -1.723 1.00 89.25 163 HIS A O 1
ATOM 1247 N N . VAL A 1 164 ? -0.574 6.733 -0.162 1.00 86.81 164 VAL A N 1
ATOM 1248 C CA . VAL A 1 164 ? 0.614 7.565 0.074 1.00 86.81 164 VAL A CA 1
ATOM 1249 C C . VAL A 1 164 ? 1.322 7.114 1.350 1.00 86.81 164 VAL A C 1
ATOM 1251 O O . VAL A 1 164 ? 0.682 6.912 2.380 1.00 86.81 164 VAL A O 1
ATOM 1254 N N . ILE A 1 165 ? 2.637 6.898 1.279 1.00 81.62 165 ILE A N 1
ATOM 1255 C CA . ILE A 1 165 ? 3.467 6.692 2.470 1.00 81.62 165 ILE A CA 1
ATOM 1256 C C . ILE A 1 165 ? 3.976 8.057 2.936 1.00 81.62 165 ILE A C 1
ATOM 1258 O O . ILE A 1 165 ? 4.852 8.633 2.298 1.00 81.62 165 ILE A O 1
ATOM 1262 N N . GLU A 1 166 ? 3.436 8.520 4.056 1.00 76.06 166 GLU A N 1
ATOM 1263 C CA . GLU A 1 166 ? 3.758 9.790 4.699 1.00 76.06 166 GLU A CA 1
ATOM 1264 C C . GLU A 1 166 ? 5.106 9.694 5.429 1.00 76.06 166 GLU A C 1
ATOM 1266 O O . GLU A 1 166 ? 5.473 8.651 5.999 1.00 76.06 166 GLU A O 1
ATOM 1271 N N . VAL A 1 167 ? 5.841 10.802 5.456 1.00 66.19 167 VAL A N 1
ATOM 1272 C CA . VAL A 1 167 ? 7.062 10.922 6.260 1.00 66.19 167 VAL A CA 1
ATOM 1273 C C . VAL A 1 167 ? 6.688 10.990 7.735 1.00 66.19 167 VAL A C 1
ATOM 1275 O O . VAL A 1 167 ? 5.770 11.704 8.137 1.00 66.19 167 VAL A O 1
ATOM 1278 N N . ARG A 1 168 ? 7.418 10.249 8.574 1.00 61.16 168 ARG A N 1
ATOM 1279 C CA . ARG A 1 168 ? 7.322 10.419 10.027 1.00 61.16 168 ARG A CA 1
ATOM 1280 C C . ARG A 1 168 ? 7.965 11.759 10.351 1.00 61.16 168 ARG A C 1
ATOM 1282 O O . ARG A 1 168 ? 9.169 11.869 10.181 1.00 61.16 168 ARG A O 1
ATOM 1289 N N . VAL A 1 169 ? 7.136 12.732 10.724 1.00 48.91 169 VAL A N 1
ATOM 1290 C CA . VAL A 1 169 ? 7.463 14.130 11.041 1.00 48.91 169 VAL A CA 1
ATOM 1291 C C . VAL A 1 169 ? 8.935 14.320 11.423 1.00 48.91 169 VAL A C 1
ATOM 1293 O O . VAL A 1 169 ? 9.323 14.038 12.552 1.00 48.91 169 VAL A O 1
ATOM 1296 N N . ASP A 1 170 ? 9.733 14.806 10.473 1.00 37.31 170 ASP A N 1
ATOM 1297 C CA . ASP A 1 170 ? 11.061 15.351 10.736 1.00 37.31 170 ASP A CA 1
ATOM 1298 C C . ASP A 1 170 ? 11.218 16.626 9.888 1.00 37.31 170 ASP A C 1
ATOM 1300 O O . ASP A 1 170 ? 11.236 16.590 8.659 1.00 37.31 170 ASP A O 1
ATOM 1304 N N . GLY A 1 171 ? 11.203 17.792 10.538 1.00 42.06 171 GLY A N 1
ATOM 1305 C CA . GLY A 1 171 ? 11.626 19.060 9.924 1.00 42.06 171 GLY A CA 1
ATOM 1306 C C . GLY A 1 171 ? 10.676 19.802 8.963 1.00 42.06 171 GLY A C 1
ATOM 1307 O O . GLY A 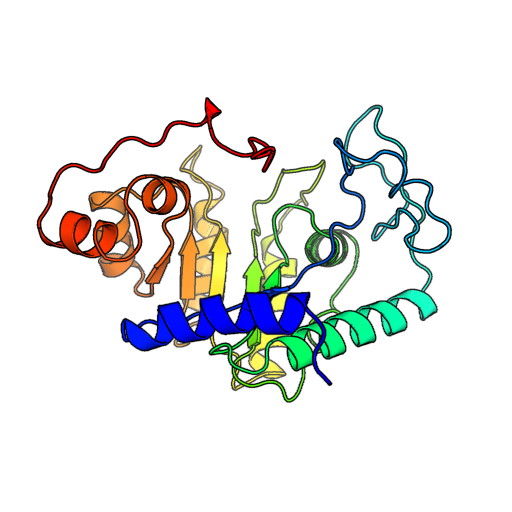1 171 ? 11.118 20.747 8.314 1.00 42.06 171 GLY A O 1
ATOM 1308 N N . GLY A 1 172 ? 9.391 19.444 8.856 1.00 39.94 172 GLY A N 1
ATOM 1309 C CA . GLY A 1 172 ? 8.317 20.319 8.332 1.00 39.94 172 GLY A CA 1
ATOM 1310 C C . GLY A 1 172 ? 8.253 20.598 6.817 1.00 39.94 172 GLY A C 1
ATOM 1311 O O . GLY A 1 172 ? 7.168 20.872 6.319 1.00 39.94 172 GLY A O 1
ATOM 1312 N N . ARG A 1 173 ? 9.347 20.478 6.051 1.00 47.00 173 ARG A N 1
ATOM 1313 C CA . ARG A 1 173 ? 9.347 20.784 4.599 1.00 47.00 173 ARG A CA 1
ATOM 1314 C C . ARG A 1 173 ? 8.665 19.732 3.718 1.00 47.00 173 ARG A C 1
ATOM 1316 O O . ARG A 1 173 ? 8.193 20.054 2.636 1.00 47.00 173 ARG A O 1
ATOM 1323 N N . GLU A 1 174 ? 8.626 18.472 4.146 1.00 53.78 174 GLU A N 1
ATOM 1324 C CA . GLU A 1 174 ? 8.159 17.363 3.294 1.00 53.78 174 GLU A CA 1
ATOM 1325 C C . GLU A 1 174 ? 6.635 17.140 3.364 1.00 53.78 174 GLU A C 1
ATOM 1327 O O . GLU A 1 174 ? 6.048 16.607 2.425 1.00 53.78 174 GLU A O 1
ATOM 1332 N N . VAL A 1 175 ? 5.977 17.641 4.417 1.00 56.47 175 VAL A N 1
ATOM 1333 C CA . VAL A 1 175 ? 4.522 17.513 4.648 1.00 56.47 175 VAL A CA 1
ATOM 1334 C C . VAL A 1 175 ? 3.697 18.240 3.575 1.00 56.47 175 VAL A C 1
ATOM 1336 O O . VAL A 1 175 ? 2.598 17.807 3.234 1.00 56.47 175 VAL A O 1
ATOM 1339 N N . GLU A 1 176 ? 4.232 19.317 2.993 1.00 60.12 176 GLU A N 1
ATOM 1340 C CA . GLU A 1 176 ? 3.527 20.125 1.988 1.00 60.12 176 GLU A CA 1
ATOM 1341 C C . GLU A 1 176 ? 3.329 19.388 0.649 1.00 60.12 176 GLU A C 1
ATOM 1343 O O . GLU A 1 176 ? 2.324 19.601 -0.032 1.00 60.12 176 GLU A O 1
ATOM 1348 N N . THR A 1 177 ? 4.244 18.482 0.275 1.00 62.59 177 THR A N 1
ATOM 1349 C CA . THR A 1 177 ? 4.160 17.735 -0.999 1.00 62.59 177 THR A CA 1
ATOM 1350 C C . THR A 1 177 ? 3.035 16.698 -0.957 1.00 62.59 177 THR A C 1
ATOM 1352 O O . THR A 1 177 ? 2.236 16.608 -1.894 1.00 62.59 177 THR A O 1
ATOM 1355 N N . ASP A 1 178 ? 2.945 15.942 0.139 1.00 68.00 178 ASP A N 1
ATOM 1356 C CA . ASP A 1 178 ? 1.937 14.891 0.312 1.00 68.00 178 ASP A CA 1
ATOM 1357 C C . ASP A 1 178 ? 0.525 15.501 0.416 1.00 68.00 178 ASP A C 1
ATOM 1359 O O . ASP A 1 178 ? -0.420 15.026 -0.228 1.00 68.00 178 ASP A O 1
ATOM 1363 N N . ASP A 1 179 ? 0.395 16.632 1.121 1.00 72.94 179 ASP A N 1
ATOM 1364 C CA . ASP A 1 179 ? -0.862 17.377 1.223 1.00 72.94 179 ASP A CA 1
ATOM 1365 C C . ASP A 1 179 ? -1.312 17.967 -0.117 1.00 72.94 179 ASP A C 1
ATOM 1367 O O . ASP A 1 179 ? -2.504 17.904 -0.427 1.00 72.94 179 ASP A O 1
ATOM 1371 N N . PHE A 1 180 ? -0.396 18.482 -0.945 1.00 74.25 180 PHE A N 1
ATOM 1372 C CA . PHE A 1 180 ? -0.738 18.983 -2.279 1.00 74.25 180 PHE A CA 1
ATOM 1373 C C . PHE A 1 180 ? -1.277 17.869 -3.184 1.00 74.25 180 PHE A C 1
ATOM 1375 O O . PHE A 1 180 ? -2.345 18.008 -3.786 1.00 74.25 180 PHE A O 1
ATOM 1382 N N . ILE A 1 181 ? -0.589 16.726 -3.244 1.00 73.50 181 ILE A N 1
ATOM 1383 C CA . ILE A 1 181 ? -1.023 15.579 -4.055 1.00 73.50 181 ILE A CA 1
ATOM 1384 C C . ILE A 1 181 ? -2.411 15.102 -3.616 1.00 73.50 181 ILE A C 1
ATOM 1386 O O . ILE A 1 181 ? -3.294 14.859 -4.444 1.00 73.50 181 ILE A O 1
ATOM 1390 N N . ARG A 1 182 ? -2.623 15.006 -2.304 1.00 76.38 182 ARG A N 1
ATOM 1391 C CA . ARG A 1 182 ? -3.878 14.547 -1.718 1.00 76.38 182 ARG A CA 1
ATOM 1392 C C . ARG A 1 182 ? -5.027 15.528 -1.945 1.00 76.38 182 ARG A C 1
ATOM 1394 O O . ARG A 1 182 ? -6.060 15.144 -2.495 1.00 76.38 182 ARG A O 1
ATOM 1401 N N . LYS A 1 183 ? -4.865 16.770 -1.483 1.00 72.31 183 LYS A N 1
ATOM 1402 C CA . LYS A 1 183 ? -5.945 17.763 -1.389 1.00 72.31 183 LYS A CA 1
ATOM 1403 C C . LYS A 1 183 ? -6.223 18.439 -2.726 1.00 72.31 183 LYS A C 1
ATOM 1405 O O . LYS A 1 183 ? -7.376 18.746 -3.004 1.00 72.31 183 LYS A O 1
ATOM 1410 N N . ILE A 1 184 ? -5.195 18.649 -3.550 1.00 73.06 184 ILE A N 1
ATOM 1411 C CA . ILE A 1 184 ? -5.321 19.418 -4.794 1.00 73.06 184 ILE A CA 1
ATOM 1412 C C . ILE A 1 184 ? -5.479 18.500 -6.004 1.00 73.06 184 ILE A C 1
ATOM 1414 O O . ILE A 1 184 ? -6.373 18.705 -6.821 1.00 73.06 184 ILE A O 1
ATOM 1418 N N . LEU A 1 185 ? -4.649 17.461 -6.128 1.00 77.69 185 LEU A N 1
ATOM 1419 C CA . LEU A 1 185 ? -4.635 16.657 -7.354 1.00 77.69 185 LEU A CA 1
ATOM 1420 C C . LEU A 1 185 ? -5.620 15.492 -7.321 1.00 77.69 185 LEU A C 1
ATOM 1422 O O . LEU A 1 185 ? -6.314 15.246 -8.311 1.00 77.69 185 LEU A O 1
ATOM 1426 N N . TRP A 1 186 ? -5.696 14.763 -6.206 1.00 85.12 186 TRP A N 1
ATOM 1427 C CA . TRP A 1 186 ? -6.458 13.514 -6.145 1.00 85.12 186 TRP A CA 1
ATOM 1428 C C . TRP A 1 186 ? -7.913 13.684 -5.708 1.00 85.12 186 TRP A C 1
ATOM 1430 O O . TRP A 1 186 ? -8.787 12.975 -6.215 1.00 85.12 186 TRP A O 1
ATOM 1440 N N . ALA A 1 187 ? -8.198 14.653 -4.836 1.00 82.00 187 ALA A N 1
ATOM 1441 C CA . ALA A 1 187 ? -9.553 14.945 -4.382 1.00 82.00 187 ALA A CA 1
ATOM 1442 C C . ALA A 1 187 ? -10.560 15.076 -5.556 1.00 82.00 187 ALA A C 1
ATOM 1444 O O . ALA A 1 187 ? -10.192 15.510 -6.658 1.00 82.00 187 ALA A O 1
ATOM 1445 N N . PRO A 1 188 ? -11.826 14.662 -5.365 1.00 83.00 188 PRO A N 1
ATOM 1446 C CA . PRO A 1 188 ? -12.412 14.080 -4.151 1.00 83.00 188 PRO A CA 1
ATOM 1447 C C . PRO A 1 188 ? -12.246 12.545 -4.049 1.00 83.00 188 PRO A C 1
ATOM 1449 O O . PRO A 1 188 ? -12.993 11.896 -3.320 1.00 83.00 188 PRO A O 1
ATOM 1452 N N . ARG A 1 189 ? -11.318 11.926 -4.799 1.00 86.62 189 ARG A N 1
ATOM 1453 C CA . ARG A 1 189 ? -11.175 10.459 -4.826 1.00 86.62 189 ARG A CA 1
ATOM 1454 C C . ARG A 1 189 ? -10.571 9.905 -3.522 1.00 86.62 189 ARG A C 1
ATOM 1456 O O . ARG A 1 189 ? -9.802 10.610 -2.864 1.00 86.62 189 ARG A O 1
ATOM 1463 N N . PRO A 1 190 ? -10.852 8.636 -3.161 1.00 88.12 190 PRO A N 1
ATOM 1464 C CA . PRO A 1 190 ? -10.338 8.041 -1.928 1.00 88.12 190 PRO A CA 1
ATOM 1465 C C . PRO A 1 190 ? -8.803 8.024 -1.854 1.00 88.12 190 PRO A C 1
ATOM 1467 O O . PRO A 1 190 ? -8.125 7.699 -2.834 1.00 88.12 190 PRO A O 1
ATOM 1470 N N . VAL A 1 191 ? -8.263 8.319 -0.667 1.00 89.00 191 VAL A N 1
ATOM 1471 C CA . VAL A 1 191 ? -6.828 8.247 -0.339 1.00 89.00 191 VAL A CA 1
ATOM 1472 C C . VAL A 1 191 ? -6.627 7.371 0.887 1.00 89.00 191 VAL A C 1
ATOM 1474 O O . VAL A 1 191 ? -7.388 7.468 1.850 1.00 89.00 191 VAL A O 1
ATOM 1477 N N . ILE A 1 192 ? -5.583 6.546 0.849 1.00 90.44 192 ILE A N 1
ATOM 1478 C CA . ILE A 1 192 ? -5.060 5.828 2.009 1.00 90.44 192 ILE A CA 1
ATOM 1479 C C . ILE A 1 192 ? -3.692 6.411 2.361 1.00 90.44 192 ILE A C 1
ATOM 1481 O O . ILE A 1 192 ? -2.770 6.319 1.557 1.00 90.44 192 ILE A O 1
ATOM 1485 N N . SER A 1 193 ? -3.527 6.978 3.546 1.00 89.38 193 SER A N 1
ATOM 1486 C CA . SER A 1 193 ? -2.222 7.421 4.039 1.00 89.38 193 SER A CA 1
ATOM 1487 C C . SER A 1 193 ? -1.616 6.366 4.963 1.00 89.38 193 SER A C 1
ATOM 1489 O O . SER A 1 193 ? -2.325 5.667 5.686 1.00 89.38 193 SER A O 1
ATOM 1491 N N . ALA A 1 194 ? -0.293 6.219 4.957 1.00 88.38 194 ALA A N 1
ATOM 1492 C CA . ALA A 1 194 ? 0.430 5.290 5.824 1.00 88.38 194 ALA A CA 1
ATOM 1493 C C . ALA A 1 194 ? 1.706 5.936 6.356 1.00 88.38 194 ALA A C 1
ATOM 1495 O O . ALA A 1 194 ? 2.534 6.366 5.568 1.00 88.38 194 ALA A O 1
ATOM 1496 N N . GLY A 1 195 ? 1.940 5.923 7.666 1.00 83.31 195 GLY A N 1
ATOM 1497 C CA . GLY A 1 195 ? 3.191 6.475 8.193 1.00 83.31 195 GLY A CA 1
ATOM 1498 C C . GLY A 1 195 ? 3.162 6.705 9.692 1.00 83.31 195 GLY A C 1
ATOM 1499 O O . GLY A 1 195 ? 2.831 7.784 10.149 1.00 83.31 195 GLY A O 1
ATOM 1500 N N . GLY A 1 196 ? 3.520 5.686 10.479 1.00 84.19 196 GLY A N 1
ATOM 1501 C CA . GLY A 1 196 ? 3.728 5.860 11.925 1.00 84.19 196 GLY A CA 1
ATOM 1502 C C . GLY A 1 196 ? 2.485 6.253 12.733 1.00 84.19 196 GLY A C 1
ATOM 1503 O O . GLY A 1 196 ? 2.645 6.744 13.844 1.00 84.19 196 GLY A O 1
ATOM 1504 N N . TYR A 1 197 ? 1.275 6.028 12.210 1.00 89.25 197 TYR A N 1
ATOM 1505 C CA . TYR A 1 197 ? 0.038 6.393 12.896 1.00 89.25 197 TYR A CA 1
ATOM 1506 C C . TYR A 1 197 ? -0.068 5.785 14.297 1.00 89.25 197 TYR A C 1
ATOM 1508 O O . TYR A 1 197 ? 0.027 4.566 14.475 1.00 89.25 197 TYR A O 1
ATOM 1516 N N . THR A 1 198 ? -0.323 6.656 15.273 1.00 90.62 198 THR A N 1
ATOM 1517 C CA . THR A 1 198 ? -0.987 6.305 16.532 1.00 90.62 198 THR A CA 1
ATOM 1518 C C . THR A 1 198 ? -2.506 6.403 16.349 1.00 90.62 198 THR A C 1
ATOM 1520 O O . THR A 1 198 ? -2.998 6.697 15.251 1.00 90.62 198 THR A O 1
ATOM 1523 N N . ARG A 1 199 ? -3.270 6.142 17.413 1.00 92.12 199 ARG A N 1
ATOM 1524 C CA . ARG A 1 199 ? -4.714 6.391 17.421 1.00 92.12 199 ARG A CA 1
ATOM 1525 C C . ARG A 1 199 ? -4.998 7.882 17.230 1.00 92.12 199 ARG A C 1
ATOM 1527 O O . ARG A 1 199 ? -5.751 8.246 16.336 1.00 92.12 199 ARG A O 1
ATOM 1534 N N . GLU A 1 200 ? -4.340 8.722 18.020 1.00 92.56 200 GLU A N 1
ATOM 1535 C CA . GLU A 1 200 ? -4.530 10.175 18.075 1.00 92.56 200 GLU A CA 1
ATOM 1536 C C . GLU A 1 200 ? -4.171 10.815 16.735 1.00 92.56 200 GLU A C 1
ATOM 1538 O O . GLU A 1 200 ? -4.997 11.503 16.142 1.00 92.56 200 GLU A O 1
ATOM 1543 N N . LEU A 1 201 ? -2.983 10.502 16.203 1.00 89.50 201 LEU A N 1
ATOM 1544 C CA . LEU A 1 201 ? -2.545 11.024 14.908 1.00 89.50 201 LEU A CA 1
ATOM 1545 C C . LEU A 1 201 ? -3.457 10.549 13.767 1.00 89.50 201 LEU A C 1
ATOM 1547 O O . LEU A 1 201 ? -3.698 11.289 12.814 1.00 89.50 201 LEU A O 1
ATOM 1551 N N . GLY A 1 202 ? -3.967 9.316 13.856 1.00 90.31 202 GLY A N 1
ATOM 1552 C CA . GLY A 1 202 ? -4.920 8.780 12.890 1.00 90.31 202 GLY A CA 1
ATOM 1553 C C . GLY A 1 202 ? -6.251 9.531 12.910 1.00 90.31 202 GLY A C 1
ATOM 1554 O O . GLY A 1 202 ? -6.721 9.949 11.852 1.00 90.31 202 GLY A O 1
ATOM 1555 N N . MET A 1 203 ? -6.835 9.738 14.094 1.00 91.38 203 MET A N 1
ATOM 1556 C CA . MET A 1 203 ? -8.078 10.503 14.256 1.00 91.38 203 MET A CA 1
ATOM 1557 C C . MET A 1 203 ? -7.914 11.937 13.756 1.00 91.38 203 MET A C 1
ATOM 1559 O O . MET A 1 203 ? -8.673 12.361 12.889 1.00 91.38 203 MET A O 1
ATOM 1563 N N . GLN A 1 204 ? -6.858 12.626 14.198 1.00 90.19 204 GLN A N 1
ATOM 1564 C CA . GLN A 1 204 ? -6.543 13.981 13.750 1.00 90.19 204 GLN A CA 1
ATOM 1565 C C . GLN A 1 204 ? -6.411 14.053 12.223 1.00 90.19 204 GLN A C 1
ATOM 1567 O O . GLN A 1 204 ? -7.011 14.905 11.576 1.00 90.19 204 GLN A O 1
ATOM 1572 N N . THR A 1 205 ? -5.673 13.120 11.613 1.00 85.94 205 THR A N 1
ATOM 1573 C CA . THR A 1 205 ? -5.495 13.107 10.154 1.00 85.94 205 THR A CA 1
ATOM 1574 C C . THR A 1 205 ? -6.807 12.862 9.410 1.00 85.94 205 THR A C 1
ATOM 1576 O O . THR A 1 205 ? -7.030 13.454 8.353 1.00 85.94 205 THR A O 1
ATOM 1579 N N . ALA A 1 206 ? -7.669 11.988 9.934 1.00 86.56 206 ALA A N 1
ATOM 1580 C CA . ALA A 1 206 ? -8.969 11.712 9.335 1.00 86.56 206 ALA A CA 1
ATOM 1581 C C . ALA A 1 206 ? -9.896 12.936 9.411 1.00 86.56 206 ALA A C 1
ATOM 1583 O O . ALA A 1 206 ? -10.568 13.242 8.429 1.00 86.56 206 ALA A O 1
ATOM 1584 N N . GLU A 1 207 ? -9.884 13.663 10.530 1.00 87.75 207 GLU A N 1
ATOM 1585 C CA . GLU A 1 207 ? -10.660 14.895 10.719 1.00 87.75 207 GLU A CA 1
ATOM 1586 C C . GLU A 1 207 ? -10.156 16.039 9.828 1.00 87.75 207 GLU A C 1
ATOM 1588 O O . GLU A 1 207 ? -10.937 16.669 9.119 1.00 87.75 207 GLU A O 1
ATOM 1593 N N . GLU A 1 208 ? -8.846 16.284 9.809 1.00 85.25 208 GLU A N 1
ATOM 1594 C CA . GLU A 1 208 ? -8.259 17.424 9.096 1.00 85.25 208 GLU A CA 1
ATOM 1595 C C . GLU A 1 208 ? -8.151 17.203 7.584 1.00 85.25 208 GLU A C 1
ATOM 1597 O O . GLU A 1 208 ? -8.223 18.150 6.795 1.00 85.25 208 GLU A O 1
ATOM 1602 N N . LYS A 1 209 ? -7.898 15.960 7.160 1.00 81.56 209 LYS A N 1
ATOM 1603 C CA . LYS A 1 209 ? -7.543 15.649 5.770 1.00 81.56 209 LYS A CA 1
ATOM 1604 C C . LYS A 1 209 ? -8.513 14.665 5.096 1.00 81.56 209 LYS A C 1
ATOM 1606 O O . LYS A 1 209 ? -8.396 14.454 3.883 1.00 81.56 209 LYS A O 1
ATOM 1611 N N . GLY A 1 210 ? -9.425 14.017 5.826 1.00 83.94 210 GLY A N 1
ATOM 1612 C CA . GLY A 1 210 ? -10.336 12.972 5.321 1.00 83.94 210 GLY A CA 1
ATOM 1613 C C . GLY A 1 210 ? -9.676 11.594 5.140 1.00 83.94 210 GLY A C 1
ATOM 1614 O O . GLY A 1 210 ? -8.673 11.280 5.776 1.00 83.94 210 GLY A O 1
ATOM 1615 N N . GLY A 1 211 ? -10.177 10.777 4.208 1.00 87.19 211 GLY A N 1
ATOM 1616 C CA . GLY A 1 211 ? -9.507 9.545 3.751 1.00 87.19 211 GLY A CA 1
ATOM 1617 C C . GLY A 1 211 ? -9.419 8.400 4.776 1.00 87.19 211 GLY A C 1
ATOM 1618 O O . GLY A 1 211 ? -10.162 8.358 5.751 1.00 87.19 211 GLY A O 1
ATOM 1619 N N . LEU A 1 212 ? -8.530 7.435 4.511 1.00 90.62 212 LEU A N 1
ATOM 1620 C CA . LEU A 1 212 ? -8.294 6.247 5.343 1.00 90.62 212 LEU A CA 1
ATOM 1621 C C . LEU A 1 212 ? -6.840 6.194 5.830 1.00 90.62 212 LEU A C 1
ATOM 1623 O O . LEU A 1 212 ? -5.922 6.514 5.079 1.00 90.62 212 LEU A O 1
ATOM 1627 N N . ASN A 1 213 ? -6.620 5.689 7.045 1.00 91.25 213 ASN A N 1
ATOM 1628 C CA . ASN A 1 213 ? -5.282 5.482 7.607 1.00 91.25 213 ASN A CA 1
ATOM 1629 C C . ASN A 1 213 ? -4.894 3.997 7.558 1.00 91.25 213 ASN A C 1
ATOM 1631 O O . ASN A 1 213 ? -5.644 3.132 8.012 1.00 91.25 213 ASN A O 1
ATOM 1635 N N . ALA A 1 214 ? -3.702 3.690 7.052 1.00 92.44 214 ALA A N 1
ATOM 1636 C CA . ALA A 1 214 ? -3.143 2.345 7.032 1.00 92.44 214 ALA A CA 1
ATOM 1637 C C . ALA A 1 214 ? -2.143 2.127 8.176 1.00 92.44 214 ALA A C 1
ATOM 1639 O O . ALA A 1 214 ? -1.162 2.858 8.343 1.00 92.44 214 ALA A O 1
ATOM 1640 N N . TYR A 1 215 ? -2.365 1.043 8.917 1.00 92.06 215 TYR A N 1
ATOM 1641 C CA . TYR A 1 215 ? -1.544 0.604 10.040 1.00 92.06 215 TYR A CA 1
ATOM 1642 C C . TYR A 1 215 ? -0.791 -0.671 9.643 1.00 92.06 215 TYR A C 1
ATOM 1644 O O . TYR A 1 215 ? -1.409 -1.672 9.309 1.00 92.06 215 TYR A O 1
ATOM 1652 N N . GLY A 1 216 ? 0.545 -0.626 9.643 1.00 90.25 216 GLY A N 1
ATOM 1653 C CA . GLY A 1 216 ? 1.395 -1.778 9.306 1.00 90.25 216 GLY A CA 1
ATOM 1654 C C . GLY A 1 216 ? 1.847 -2.542 10.549 1.00 90.25 216 GLY A C 1
ATOM 1655 O O . GLY A 1 216 ? 1.275 -3.563 10.904 1.00 90.25 216 GLY A O 1
ATOM 1656 N N . MET A 1 217 ? 2.855 -2.009 11.247 1.00 90.00 217 MET A N 1
ATOM 1657 C CA . MET A 1 217 ? 3.463 -2.663 12.419 1.00 90.00 217 MET A CA 1
ATOM 1658 C C . MET A 1 217 ? 2.440 -2.983 13.518 1.00 90.00 217 MET A C 1
ATOM 1660 O O . MET A 1 217 ? 2.478 -4.064 14.091 1.00 90.00 217 MET A O 1
ATOM 1664 N N . TRP A 1 218 ? 1.494 -2.073 13.772 1.00 92.06 218 TRP A N 1
ATOM 1665 C CA . TRP A 1 218 ? 0.429 -2.295 14.753 1.00 92.06 218 TRP A CA 1
ATOM 1666 C C . TRP A 1 218 ? -0.514 -3.436 14.376 1.00 92.06 218 TRP A C 1
ATOM 1668 O O . TRP A 1 218 ? -1.006 -4.117 15.266 1.00 92.06 218 TRP A O 1
ATOM 1678 N N . TYR A 1 219 ? -0.732 -3.670 13.081 1.00 91.44 219 TYR A N 1
ATOM 1679 C CA . TYR A 1 219 ? -1.584 -4.754 12.595 1.00 91.44 219 TYR A CA 1
ATOM 1680 C C . TYR A 1 219 ? -0.936 -6.129 12.787 1.00 91.44 219 TYR A C 1
ATOM 1682 O O . TYR A 1 219 ? -1.637 -7.110 13.002 1.00 91.44 219 TYR A O 1
ATOM 1690 N N . ILE A 1 220 ? 0.403 -6.198 12.762 1.00 89.00 220 ILE A N 1
ATOM 1691 C CA . ILE A 1 220 ? 1.154 -7.440 13.007 1.00 89.00 220 ILE A CA 1
ATOM 1692 C C . ILE A 1 220 ? 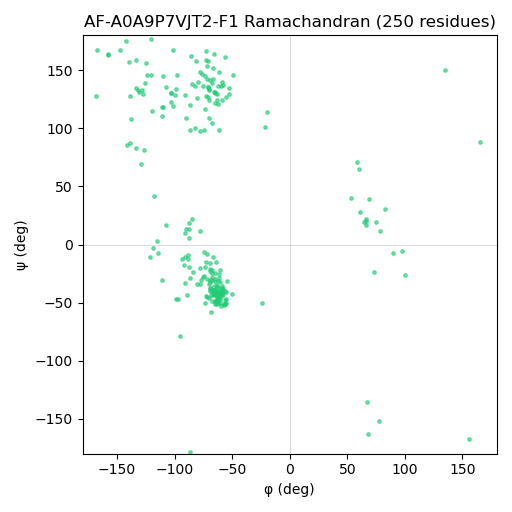0.957 -7.916 14.452 1.00 89.00 220 ILE A C 1
ATOM 1694 O O . ILE A 1 220 ? 0.751 -9.101 14.684 1.00 89.00 220 ILE A O 1
ATOM 1698 N N . SER A 1 221 ? 0.999 -7.005 15.428 1.00 89.88 221 SER A N 1
ATOM 1699 C CA . SER A 1 221 ? 0.851 -7.353 16.849 1.00 89.88 221 SER A CA 1
ATOM 1700 C C . SER A 1 221 ? -0.589 -7.314 17.369 1.00 89.88 221 SER A C 1
ATOM 1702 O O . SER A 1 221 ? -0.846 -7.762 18.484 1.00 89.88 221 SER A O 1
ATOM 1704 N N . ASN A 1 222 ? -1.528 -6.771 16.590 1.00 89.81 222 ASN A N 1
ATOM 1705 C CA . ASN A 1 222 ? -2.945 -6.645 16.936 1.00 89.81 222 ASN A CA 1
ATOM 1706 C C . ASN A 1 222 ? -3.776 -7.110 15.727 1.00 89.81 222 ASN A C 1
ATOM 1708 O O . ASN A 1 222 ? -4.183 -6.296 14.898 1.00 89.81 222 ASN A O 1
ATOM 1712 N N . PHE A 1 223 ? -3.976 -8.424 15.595 1.00 77.00 223 PHE A N 1
ATOM 1713 C CA . PHE A 1 223 ? -4.562 -9.051 14.403 1.00 77.00 223 PHE A CA 1
ATOM 1714 C C . PHE A 1 223 ? -5.951 -8.511 14.008 1.00 77.00 223 PHE A C 1
ATOM 1716 O O . PHE A 1 223 ? -6.665 -7.910 14.804 1.00 77.00 223 PHE A O 1
ATOM 1723 N N . GLN A 1 224 ? -6.320 -8.776 12.751 1.00 61.78 224 GLN A N 1
ATOM 1724 C CA . GLN A 1 224 ? -7.444 -8.276 11.939 1.00 61.78 224 GLN A CA 1
ATOM 1725 C C . GLN A 1 224 ? -8.693 -7.740 12.669 1.00 61.78 224 GLN A C 1
ATOM 1727 O O . GLN A 1 224 ? -9.137 -6.633 12.368 1.00 61.78 224 GLN A O 1
ATOM 1732 N N . SER A 1 225 ? -9.268 -8.478 13.623 1.00 63.12 225 SER A N 1
ATOM 1733 C CA . SER A 1 225 ? -10.492 -8.066 14.336 1.00 63.12 225 SER A CA 1
ATOM 1734 C C . SER A 1 225 ? -10.255 -7.210 15.585 1.00 63.12 225 SER A C 1
ATOM 1736 O O . SER A 1 225 ? -11.210 -6.688 16.160 1.00 63.12 225 SER A O 1
ATOM 1738 N N . ASP A 1 226 ? -9.011 -7.130 16.046 1.00 83.19 226 ASP A N 1
ATOM 1739 C CA . ASP A 1 226 ? -8.617 -6.559 17.329 1.00 83.19 226 ASP A CA 1
ATOM 1740 C C . ASP A 1 226 ? -8.160 -5.104 17.174 1.00 83.19 226 ASP A C 1
ATOM 1742 O O . ASP A 1 226 ? -8.670 -4.228 17.870 1.00 83.19 226 ASP A O 1
ATOM 1746 N N . LEU A 1 227 ? -7.296 -4.795 16.194 1.00 92.50 227 LEU A N 1
ATOM 1747 C CA . LEU A 1 227 ? -6.792 -3.426 16.023 1.00 92.50 227 LEU A CA 1
ATOM 1748 C C . LEU A 1 227 ? -7.907 -2.377 15.844 1.00 92.50 227 LEU A C 1
ATOM 1750 O O . LEU A 1 227 ? -7.888 -1.403 16.597 1.00 92.50 227 LEU A O 1
ATOM 1754 N N . PRO A 1 228 ? -8.891 -2.531 14.929 1.00 92.00 228 PRO A N 1
ATOM 1755 C CA . PRO A 1 228 ? -9.936 -1.519 14.769 1.00 92.00 228 PRO A CA 1
ATOM 1756 C C . PRO A 1 228 ? -10.739 -1.296 16.055 1.00 92.00 228 PRO A C 1
ATOM 1758 O O . PRO A 1 228 ? -10.970 -0.154 16.439 1.00 92.00 228 PRO A O 1
ATOM 1761 N N . LYS A 1 229 ? -11.087 -2.376 16.770 1.00 92.25 229 LYS A N 1
ATOM 1762 C CA . LYS A 1 229 ? -11.827 -2.304 18.041 1.00 92.25 229 LYS A CA 1
ATOM 1763 C C . LYS A 1 229 ? -11.013 -1.624 19.134 1.00 92.25 229 LYS A C 1
ATOM 1765 O O . LYS A 1 229 ? -11.567 -0.859 19.921 1.00 92.25 229 LYS A O 1
ATOM 1770 N N . ARG A 1 230 ? -9.704 -1.886 19.198 1.00 94.62 230 ARG A N 1
ATOM 1771 C CA . ARG A 1 230 ? -8.818 -1.228 20.162 1.00 94.62 230 ARG A CA 1
ATOM 1772 C C . ARG A 1 230 ? -8.676 0.257 19.881 1.00 94.62 230 ARG A C 1
ATOM 1774 O O . ARG A 1 230 ? -8.769 1.050 20.813 1.00 94.62 230 ARG A O 1
ATOM 1781 N N . LEU A 1 231 ? -8.507 0.633 18.614 1.00 94.19 231 LEU A N 1
ATOM 1782 C CA . LEU A 1 231 ? -8.470 2.035 18.202 1.00 94.19 231 LEU A CA 1
ATOM 1783 C C . LEU A 1 231 ? -9.799 2.736 18.513 1.00 94.19 231 LEU A C 1
ATOM 1785 O O . LEU A 1 231 ? -9.788 3.815 19.093 1.00 94.19 231 LEU A O 1
ATOM 1789 N N . GLU A 1 232 ? -10.940 2.119 18.209 1.00 93.00 232 GLU A N 1
ATOM 1790 C CA . GLU A 1 232 ? -12.267 2.670 18.514 1.00 93.00 232 GLU A CA 1
ATOM 1791 C C . GLU A 1 232 ? -12.457 2.895 20.023 1.00 93.00 232 GLU A C 1
ATOM 1793 O O . GLU A 1 232 ? -12.760 4.003 20.462 1.00 93.00 232 GLU A O 1
ATOM 1798 N N . LYS A 1 233 ? -12.207 1.857 20.829 1.00 94.81 233 LYS A N 1
ATOM 1799 C CA . LYS A 1 233 ? -12.473 1.847 22.277 1.00 94.81 233 LYS A CA 1
ATOM 1800 C C . LYS A 1 233 ? -11.332 2.392 23.134 1.00 94.81 233 LYS A C 1
ATOM 1802 O O . LYS A 1 233 ? -11.403 2.306 24.356 1.00 94.81 233 LYS A O 1
ATOM 1807 N N . ASN A 1 234 ? -10.281 2.922 22.509 1.00 95.25 234 ASN A N 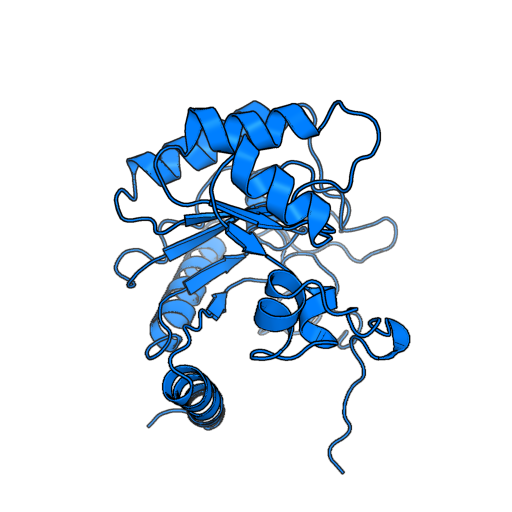1
ATOM 1808 C CA . ASN A 1 234 ? -9.069 3.390 23.181 1.00 95.25 234 ASN A CA 1
ATOM 1809 C C . ASN A 1 234 ? -8.436 2.332 24.112 1.00 95.25 234 ASN A C 1
ATOM 1811 O O . ASN A 1 234 ? -7.988 2.625 25.219 1.00 95.25 234 ASN A O 1
ATOM 1815 N N . ILE A 1 235 ? -8.434 1.073 23.671 1.00 94.31 235 ILE A N 1
ATOM 1816 C CA . ILE A 1 235 ? -7.792 -0.030 24.390 1.00 94.31 235 ILE A CA 1
ATOM 1817 C C . ILE A 1 235 ? -6.295 -0.014 24.043 1.00 94.31 235 ILE A C 1
ATOM 1819 O O . ILE A 1 235 ? -5.958 0.109 22.860 1.00 94.31 235 ILE A O 1
ATOM 1823 N N . PRO A 1 236 ? -5.384 -0.189 25.022 1.00 93.38 236 PRO A N 1
ATOM 1824 C CA . PRO A 1 236 ? -3.950 -0.242 24.758 1.00 93.38 236 PRO A CA 1
ATOM 1825 C C . PRO A 1 236 ? -3.580 -1.262 23.673 1.00 93.38 236 PRO A C 1
ATOM 1827 O O . PRO A 1 236 ? -4.057 -2.400 23.682 1.00 93.38 236 PRO A O 1
ATOM 1830 N N . LEU A 1 237 ? -2.715 -0.859 22.739 1.00 93.06 237 LEU A N 1
ATOM 1831 C CA . LEU A 1 237 ? -2.222 -1.735 21.676 1.00 93.06 237 LEU A CA 1
ATOM 1832 C C . LEU A 1 237 ? -1.113 -2.649 22.195 1.00 93.06 237 LEU A C 1
ATOM 1834 O O . LEU A 1 237 ? -0.207 -2.212 22.906 1.00 93.06 237 LEU A O 1
ATOM 1838 N N . THR A 1 238 ? -1.131 -3.906 21.763 1.00 93.19 238 THR A N 1
ATOM 1839 C CA . THR A 1 238 ? -0.007 -4.822 21.944 1.00 93.19 238 THR A CA 1
ATOM 1840 C C . THR A 1 238 ? 1.196 -4.278 21.182 1.00 93.19 238 THR A C 1
ATOM 1842 O O . THR A 1 238 ? 1.123 -4.029 19.971 1.00 93.19 238 THR A O 1
ATOM 1845 N N . LYS A 1 239 ? 2.314 -4.084 21.885 1.00 92.50 239 LYS A N 1
ATOM 1846 C CA . LYS A 1 239 ? 3.564 -3.610 21.289 1.00 92.50 239 LYS A CA 1
ATOM 1847 C C . LYS A 1 239 ? 4.094 -4.652 20.306 1.00 92.50 239 LYS A C 1
ATOM 1849 O O . LYS A 1 239 ? 4.169 -5.831 20.633 1.00 92.50 239 LYS A O 1
ATOM 1854 N N . TYR A 1 240 ? 4.455 -4.212 19.107 1.00 89.94 240 TYR A N 1
ATOM 1855 C CA . TYR A 1 240 ? 5.113 -5.077 18.136 1.00 89.94 240 TYR A CA 1
ATOM 1856 C C . TYR A 1 240 ? 6.563 -5.345 18.538 1.00 89.94 240 TYR A C 1
ATOM 1858 O O . TYR A 1 240 ? 7.259 -4.462 19.049 1.00 89.94 240 TYR A O 1
ATOM 1866 N N . ASP A 1 241 ? 7.020 -6.555 18.247 1.00 89.69 241 ASP A N 1
ATOM 1867 C CA . ASP A 1 241 ? 8.416 -6.941 18.357 1.00 89.69 241 ASP A CA 1
ATOM 1868 C C . ASP A 1 241 ? 9.042 -6.925 16.963 1.00 89.69 241 ASP A C 1
ATOM 1870 O O . ASP A 1 241 ? 8.586 -7.620 16.063 1.00 89.69 241 ASP A O 1
ATOM 1874 N N . ARG A 1 242 ? 10.069 -6.096 16.764 1.00 87.06 242 ARG A N 1
ATOM 1875 C CA . ARG A 1 242 ? 10.741 -5.989 15.462 1.00 87.06 242 ARG A CA 1
ATOM 1876 C C . ARG A 1 242 ? 11.705 -7.145 15.217 1.00 87.06 242 ARG A C 1
ATOM 1878 O O . ARG A 1 242 ? 12.050 -7.366 14.064 1.00 87.06 242 ARG A O 1
ATOM 1885 N N . SER A 1 243 ? 12.143 -7.845 16.266 1.00 87.69 243 SER A N 1
ATOM 1886 C CA . SER A 1 243 ? 13.067 -8.979 16.145 1.00 87.69 243 SER A CA 1
ATOM 1887 C C . SER A 1 243 ? 12.415 -10.194 15.488 1.00 87.69 243 SER A C 1
ATOM 1889 O O . SER A 1 243 ? 13.104 -11.009 14.887 1.00 87.69 243 SER A O 1
ATOM 1891 N N . THR A 1 244 ? 11.084 -10.278 15.545 1.00 85.06 244 THR A N 1
ATOM 1892 C CA . THR A 1 244 ? 10.312 -11.359 14.926 1.00 85.06 244 THR A CA 1
ATOM 1893 C C . THR A 1 244 ? 9.928 -11.070 13.478 1.00 85.06 244 THR A C 1
ATOM 1895 O O . THR A 1 244 ? 9.417 -11.945 12.779 1.00 85.06 244 THR A O 1
ATOM 1898 N N . PHE A 1 245 ? 10.161 -9.846 12.998 1.00 85.44 245 PHE A N 1
ATOM 1899 C CA . PHE A 1 245 ? 9.892 -9.508 11.608 1.00 85.44 245 PHE A CA 1
ATOM 1900 C C . PHE A 1 245 ? 10.923 -10.207 10.721 1.00 85.44 245 PHE A C 1
ATOM 1902 O O . PHE A 1 245 ? 12.113 -10.162 11.014 1.00 85.44 245 PHE A O 1
ATOM 1909 N N . TYR A 1 246 ? 10.461 -10.801 9.619 1.00 78.94 246 TYR A N 1
ATOM 1910 C CA . TYR A 1 246 ? 11.303 -11.500 8.638 1.00 78.94 246 TYR A CA 1
ATOM 1911 C C . TYR A 1 246 ? 11.979 -12.783 9.149 1.00 78.94 246 TYR A C 1
ATOM 1913 O O . TYR A 1 246 ? 12.898 -13.273 8.503 1.00 78.94 246 TYR A O 1
ATOM 1921 N N . MET A 1 247 ? 11.526 -13.358 10.269 1.00 80.50 247 MET A N 1
ATOM 1922 C CA . MET A 1 247 ? 11.959 -14.707 10.641 1.00 80.50 247 MET A CA 1
ATOM 1923 C C . MET A 1 247 ? 11.443 -15.725 9.620 1.00 80.50 247 MET A C 1
ATOM 1925 O O . MET A 1 247 ? 10.249 -15.751 9.311 1.00 80.50 247 MET A O 1
ATOM 1929 N N . GLU A 1 248 ? 12.327 -16.598 9.144 1.00 66.88 248 GLU A N 1
ATOM 1930 C CA . GLU A 1 248 ? 11.926 -17.792 8.409 1.00 66.88 248 GLU A CA 1
ATOM 1931 C C . GLU A 1 248 ? 11.332 -18.798 9.393 1.00 66.88 248 GLU A C 1
ATOM 1933 O O . GLU A 1 248 ? 12.001 -19.287 10.305 1.00 66.88 248 GLU A O 1
ATOM 1938 N N . ILE A 1 249 ? 10.047 -19.107 9.226 1.00 52.97 249 ILE A N 1
ATOM 1939 C CA . ILE A 1 249 ? 9.452 -20.241 9.923 1.00 52.97 249 ILE A CA 1
ATOM 1940 C C . ILE A 1 249 ? 9.899 -21.481 9.155 1.00 52.97 249 ILE A C 1
ATOM 1942 O O . ILE A 1 249 ? 9.314 -21.828 8.131 1.00 52.97 249 ILE A O 1
ATOM 1946 N N . LEU A 1 250 ? 10.955 -22.131 9.645 1.00 42.97 250 LEU A N 1
ATOM 1947 C CA . LEU A 1 250 ? 11.287 -23.497 9.257 1.00 42.97 250 LEU A CA 1
ATOM 1948 C C . LEU A 1 250 ? 10.110 -24.385 9.666 1.00 42.97 250 LEU A C 1
ATOM 1950 O O . LEU A 1 250 ? 9.953 -24.738 10.835 1.00 42.97 250 LEU A O 1
ATOM 1954 N N . VAL A 1 251 ? 9.243 -24.692 8.705 1.00 39.94 251 VAL A N 1
ATOM 1955 C CA . VAL A 1 251 ? 8.252 -25.753 8.859 1.00 39.94 251 VAL A CA 1
ATOM 1956 C C . VAL A 1 251 ? 9.031 -27.060 8.739 1.00 39.94 251 VAL A C 1
ATOM 1958 O O . VAL A 1 251 ? 9.404 -27.453 7.635 1.00 39.94 251 VAL A O 1
ATOM 1961 N N . VAL A 1 252 ? 9.365 -27.648 9.889 1.00 36.06 252 VAL A N 1
ATOM 1962 C CA . VAL A 1 252 ? 9.951 -28.995 9.996 1.00 36.06 252 VAL A CA 1
ATOM 1963 C C . VAL A 1 252 ? 8.858 -30.039 9.810 1.00 36.06 252 VAL A C 1
ATOM 1965 O O . VAL A 1 252 ? 7.752 -29.818 10.357 1.00 36.06 252 VAL A O 1
#

Radius of gyration: 19.06 Å; Cα contacts (8 Å, |Δi|>4): 357; chains: 1; bounding box: 46×50×50 Å